Protein AF-X0VL29-F1 (afdb_monomer_lite)

Organism: NCBI:txid412755

Structure (mmCIF, N/CA/C/O backbone):
data_AF-X0VL29-F1
#
_entry.id   AF-X0VL29-F1
#
loop_
_atom_site.group_PDB
_atom_site.id
_atom_site.type_symbol
_atom_site.label_atom_id
_atom_site.label_alt_id
_atom_site.label_comp_id
_atom_site.label_asym_id
_atom_site.label_entity_id
_atom_site.label_seq_id
_atom_site.pdbx_PDB_ins_code
_atom_site.Cartn_x
_atom_site.Cartn_y
_atom_site.Cartn_z
_atom_site.occupancy
_atom_site.B_iso_or_equiv
_atom_site.auth_seq_id
_atom_site.auth_comp_id
_atom_site.auth_asym_id
_atom_site.auth_atom_id
_atom_site.pdbx_PDB_model_num
ATOM 1 N N . MET A 1 1 ? -34.543 14.093 -51.066 1.00 44.06 1 MET A N 1
ATOM 2 C CA . MET A 1 1 ? -34.758 13.463 -49.749 1.00 44.06 1 MET A CA 1
ATOM 3 C C . MET A 1 1 ? -34.969 14.591 -48.762 1.00 44.06 1 MET A C 1
ATOM 5 O O . MET A 1 1 ? -34.077 15.413 -48.608 1.00 44.06 1 MET A O 1
ATOM 9 N N . GLU A 1 2 ? -36.177 14.709 -48.220 1.00 42.66 2 GLU A N 1
ATOM 10 C CA . GLU A 1 2 ? -36.550 15.770 -47.280 1.00 42.66 2 GLU A CA 1
ATOM 11 C C . GLU A 1 2 ? -36.079 15.392 -45.873 1.00 42.66 2 GLU A C 1
ATOM 13 O O . GLU A 1 2 ? -36.445 14.338 -45.354 1.00 42.66 2 GLU A O 1
ATOM 18 N N . ILE A 1 3 ? -35.257 16.240 -45.256 1.00 51.88 3 ILE A N 1
ATOM 19 C CA . ILE A 1 3 ? -34.824 16.064 -43.868 1.00 51.88 3 ILE A CA 1
ATOM 20 C C . ILE A 1 3 ? -35.869 16.736 -42.973 1.00 51.88 3 ILE A C 1
ATOM 22 O O . ILE A 1 3 ? -35.929 17.960 -42.883 1.00 51.88 3 ILE A O 1
ATOM 26 N N . LYS A 1 4 ? -36.707 15.933 -42.310 1.00 46.50 4 LYS A N 1
ATOM 27 C CA . LYS A 1 4 ? -37.582 16.389 -41.221 1.00 46.50 4 LYS A CA 1
ATOM 28 C C . LYS A 1 4 ? -36.794 16.381 -39.911 1.00 46.50 4 LYS A C 1
ATOM 30 O O . LYS A 1 4 ? -36.621 15.333 -39.298 1.00 46.50 4 LYS A O 1
ATOM 35 N N . VAL A 1 5 ? -36.339 17.553 -39.476 1.00 55.88 5 VAL A N 1
ATOM 36 C CA . VAL A 1 5 ? -35.853 17.774 -38.106 1.00 55.88 5 VAL A CA 1
ATOM 37 C C . VAL A 1 5 ? -37.052 17.875 -37.163 1.00 55.88 5 VAL A C 1
ATOM 39 O O . VAL A 1 5 ? -37.888 18.766 -37.296 1.00 55.88 5 VAL A O 1
ATOM 42 N N . LYS A 1 6 ? -37.164 16.930 -36.227 1.00 51.75 6 LYS A N 1
ATOM 43 C CA . LYS A 1 6 ? -38.144 16.975 -35.138 1.00 51.75 6 LYS A CA 1
ATOM 44 C C . LYS A 1 6 ? -37.487 17.708 -33.968 1.00 51.75 6 LYS A C 1
ATOM 46 O O . LYS A 1 6 ? -36.595 17.155 -33.332 1.00 51.75 6 LYS A O 1
ATOM 51 N N . ALA A 1 7 ? -37.881 18.958 -33.735 1.00 48.72 7 ALA A N 1
ATOM 52 C CA . ALA A 1 7 ? -37.469 19.707 -32.554 1.00 48.72 7 ALA A CA 1
ATOM 53 C C . ALA A 1 7 ? -37.998 18.997 -31.296 1.00 48.72 7 ALA A C 1
ATOM 55 O O . ALA A 1 7 ? -39.193 18.721 -31.191 1.00 48.72 7 ALA A O 1
ATOM 56 N N . LEU A 1 8 ? -37.099 18.667 -30.368 1.00 48.34 8 LEU A N 1
ATOM 57 C CA . LEU A 1 8 ? -37.434 18.231 -29.014 1.00 48.34 8 LEU A CA 1
ATOM 58 C C . LEU A 1 8 ? -37.618 19.487 -28.153 1.00 48.34 8 LEU A C 1
ATOM 60 O O . LEU A 1 8 ? -36.753 19.846 -27.362 1.00 48.34 8 LEU A O 1
ATOM 64 N N . GLU A 1 9 ? -38.726 20.195 -28.362 1.00 43.09 9 GLU A N 1
ATOM 65 C CA . GLU A 1 9 ? -39.213 21.166 -27.384 1.00 43.09 9 GLU A CA 1
ATOM 66 C C . GLU A 1 9 ? -39.919 20.407 -26.254 1.00 43.09 9 GLU A C 1
ATOM 68 O O . GLU A 1 9 ? -40.822 19.609 -26.510 1.00 43.09 9 GLU A O 1
ATOM 73 N N . GLY A 1 10 ? -39.508 20.666 -25.009 1.00 46.22 10 GLY A N 1
ATOM 74 C CA . GLY A 1 10 ? -40.315 20.346 -23.829 1.00 46.22 10 GLY A CA 1
ATOM 75 C C . GLY A 1 10 ? -39.836 19.195 -22.944 1.00 46.22 10 GLY A C 1
ATOM 76 O O . GLY A 1 10 ? -40.659 18.391 -22.517 1.00 46.22 10 GLY A O 1
ATOM 77 N N . VAL A 1 11 ? -38.545 19.118 -22.606 1.00 44.97 11 VAL A N 1
ATOM 78 C CA . VAL A 1 11 ? -38.145 18.429 -21.366 1.00 44.97 11 VAL A CA 1
ATOM 79 C C . VAL A 1 11 ? -37.880 19.505 -20.324 1.00 44.97 11 VAL A C 1
ATOM 81 O O . VAL A 1 11 ? -36.780 20.047 -20.246 1.00 44.97 11 VAL A O 1
ATOM 84 N N . GLU A 1 12 ? -38.917 19.859 -19.566 1.00 53.78 12 GLU A N 1
ATOM 85 C CA . GLU A 1 12 ? -38.742 20.618 -18.330 1.00 53.78 12 GLU A CA 1
ATOM 86 C C . GLU A 1 12 ? -37.787 19.825 -17.432 1.00 53.78 12 GLU A C 1
ATOM 8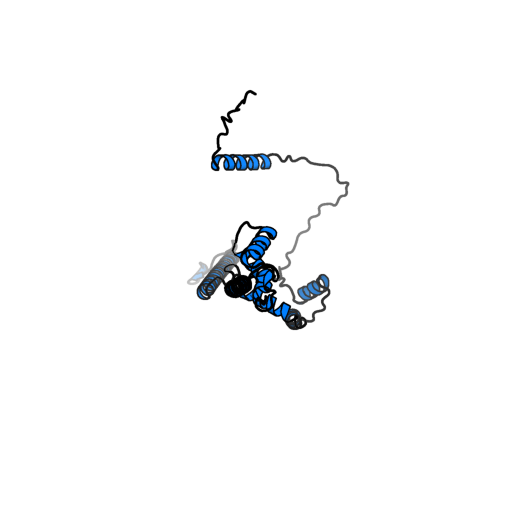8 O O . GLU A 1 12 ? -38.111 18.734 -16.953 1.00 53.78 12 GLU A O 1
ATOM 93 N N . GLN A 1 13 ? -36.572 20.344 -17.260 1.00 52.19 13 GLN A N 1
ATOM 94 C CA . GLN A 1 13 ? -35.620 19.831 -16.287 1.00 52.19 13 GLN A CA 1
ATOM 95 C C . GLN A 1 13 ? -36.170 20.164 -14.902 1.00 52.19 13 GLN A C 1
ATOM 97 O O . GLN A 1 13 ? -35.989 21.272 -14.403 1.00 52.19 13 GLN A O 1
ATOM 102 N N . LYS A 1 14 ? -36.900 19.217 -14.313 1.00 61.69 14 LYS A N 1
ATOM 103 C CA . LYS A 1 14 ? -37.375 19.332 -12.933 1.00 61.69 14 LYS A CA 1
ATOM 104 C C . LYS A 1 14 ? -36.181 19.432 -11.998 1.00 61.69 14 LYS A C 1
ATOM 106 O O . LYS A 1 14 ? -35.192 18.715 -12.169 1.00 61.69 14 LYS A O 1
ATOM 111 N N . SER A 1 15 ? -36.269 20.347 -11.041 1.00 65.31 15 SER A N 1
ATOM 112 C CA . SER A 1 15 ? -35.189 20.582 -10.086 1.00 65.31 15 SER A CA 1
ATOM 113 C C . SER A 1 15 ? -35.034 19.364 -9.172 1.00 65.31 15 SER A C 1
ATOM 115 O O . SER A 1 15 ? -36.008 18.664 -8.899 1.00 65.31 15 SER A O 1
ATOM 117 N N . VAL A 1 16 ? -33.821 19.111 -8.673 1.00 66.06 16 VAL A N 1
ATOM 118 C CA . VAL A 1 16 ? -33.517 17.958 -7.796 1.00 66.06 16 VAL A CA 1
ATOM 119 C C . VAL A 1 16 ? -34.468 17.911 -6.588 1.00 66.06 16 VAL A C 1
ATOM 121 O O . VAL A 1 16 ? -34.950 16.844 -6.220 1.00 66.06 16 VAL A O 1
ATOM 124 N N . ALA A 1 17 ? -34.850 19.083 -6.074 1.00 65.44 17 ALA A N 1
ATOM 125 C CA . ALA A 1 17 ? -35.804 19.230 -4.977 1.00 65.44 17 ALA A CA 1
ATOM 126 C C . ALA A 1 17 ? -37.225 18.711 -5.297 1.00 65.44 17 ALA A C 1
ATOM 128 O O . ALA A 1 17 ? -37.888 18.157 -4.425 1.00 65.44 17 ALA A O 1
ATOM 129 N N . GLU A 1 18 ? -37.698 18.834 -6.542 1.00 70.12 18 GLU A N 1
ATOM 130 C CA . GLU A 1 18 ? -39.024 18.327 -6.936 1.00 70.12 18 GLU A CA 1
ATOM 131 C C . GLU A 1 18 ? -39.033 16.802 -7.101 1.00 70.12 18 GLU A C 1
ATOM 133 O O . GLU A 1 18 ? -40.070 16.159 -6.933 1.00 70.12 18 GLU A O 1
AT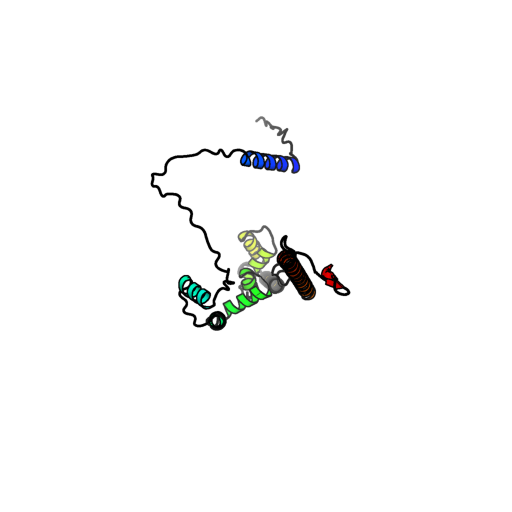OM 138 N N . VAL A 1 19 ? -37.886 16.209 -7.445 1.00 71.31 19 VAL A N 1
ATOM 139 C CA . VAL A 1 19 ? -37.738 14.751 -7.549 1.00 71.31 19 VAL A CA 1
ATOM 140 C C . VAL A 1 19 ? -37.758 14.119 -6.156 1.00 71.31 19 VAL A C 1
ATOM 142 O O . VAL A 1 19 ? -38.424 13.103 -5.958 1.00 71.31 19 VAL A O 1
ATOM 145 N N . GLU A 1 20 ? -37.099 14.751 -5.184 1.00 72.56 20 GLU A N 1
ATOM 146 C CA . GLU A 1 20 ? -37.076 14.301 -3.788 1.00 72.56 20 GLU A CA 1
ATOM 147 C C . GLU A 1 20 ? -38.450 14.410 -3.114 1.00 72.56 20 GLU A C 1
ATOM 149 O O . GLU A 1 20 ? -38.892 13.445 -2.490 1.00 72.56 20 GLU A O 1
ATOM 154 N N . GLU A 1 21 ? -39.185 15.515 -3.303 1.00 76.50 21 GLU A N 1
ATOM 155 C CA . GLU A 1 21 ? -40.559 15.636 -2.784 1.00 76.50 21 GLU A CA 1
ATOM 156 C C . GLU A 1 21 ? -41.491 14.555 -3.343 1.00 76.50 21 GLU A C 1
ATOM 158 O O . GLU A 1 21 ? -42.375 14.052 -2.643 1.00 76.50 21 GLU A O 1
ATOM 163 N N . LYS A 1 22 ? -41.308 14.185 -4.613 1.00 76.31 22 LYS A N 1
ATOM 164 C CA . LYS A 1 22 ? -42.136 13.165 -5.254 1.00 76.31 22 LYS A CA 1
ATOM 165 C C . LYS A 1 22 ? -41.829 11.763 -4.719 1.00 76.31 22 LYS A C 1
ATOM 167 O O . LYS A 1 22 ? -42.759 10.997 -4.484 1.00 76.31 22 LYS A O 1
ATOM 172 N N . LEU A 1 23 ? -40.552 11.462 -4.475 1.00 74.69 23 LEU A N 1
ATOM 173 C CA . LEU A 1 23 ? -40.109 10.204 -3.864 1.00 74.69 23 LEU A CA 1
ATOM 174 C C . LEU A 1 23 ? -40.576 10.070 -2.408 1.00 74.69 23 LEU A C 1
ATOM 176 O O . LEU A 1 23 ? -41.005 8.987 -2.014 1.00 74.69 23 LEU A O 1
ATOM 180 N N . LEU A 1 24 ? -40.561 11.161 -1.630 1.00 76.00 24 LEU A N 1
ATOM 181 C CA . LEU A 1 24 ? -41.098 11.162 -0.264 1.00 76.00 24 LEU A CA 1
ATOM 182 C C . LEU A 1 24 ? -42.603 10.862 -0.248 1.00 76.00 24 LEU A C 1
ATOM 184 O O . LEU A 1 24 ? -43.052 10.030 0.539 1.00 76.00 24 LEU A O 1
ATOM 188 N N . LYS A 1 25 ? -43.369 11.477 -1.159 1.00 79.56 25 LYS A N 1
ATOM 189 C CA . LYS A 1 25 ? -44.810 11.213 -1.293 1.00 79.56 25 LYS A CA 1
ATOM 190 C C . LYS A 1 25 ? -45.115 9.778 -1.714 1.00 79.56 25 LYS A C 1
ATOM 192 O O . LYS A 1 25 ? -46.002 9.172 -1.127 1.00 79.56 25 LYS A O 1
ATOM 197 N N . GLU A 1 26 ? -44.370 9.206 -2.663 1.00 76.88 26 GLU A N 1
ATOM 198 C CA . GLU A 1 26 ? -44.544 7.793 -3.050 1.00 76.88 26 GLU A CA 1
ATOM 199 C C . GLU A 1 26 ? -44.258 6.824 -1.891 1.00 76.88 26 GLU A C 1
ATOM 201 O O . GLU A 1 26 ? -44.880 5.762 -1.799 1.00 76.88 26 GLU A O 1
ATOM 206 N N . GLN A 1 27 ? -43.324 7.167 -0.999 1.00 71.81 27 GLN A N 1
ATOM 207 C CA . GLN A 1 27 ? -43.001 6.342 0.163 1.00 71.81 27 GLN A CA 1
ATOM 208 C C . GLN A 1 27 ? -44.057 6.466 1.275 1.00 71.81 27 GLN A C 1
ATOM 210 O O . GLN A 1 27 ? -44.403 5.460 1.901 1.00 71.81 27 GLN A O 1
ATOM 215 N N . GLU A 1 28 ? -44.607 7.664 1.498 1.00 69.00 28 GLU A N 1
ATOM 216 C CA . GLU A 1 28 ? -45.732 7.870 2.422 1.00 69.00 28 GLU A CA 1
ATOM 217 C C . GLU A 1 28 ? -47.009 7.176 1.931 1.00 69.00 28 GLU A C 1
ATOM 219 O O . GLU A 1 28 ? -47.689 6.528 2.726 1.00 69.00 28 GLU A O 1
ATOM 224 N N . GLU A 1 29 ? -47.293 7.225 0.627 1.00 65.88 29 GLU A N 1
ATOM 225 C CA . GLU A 1 29 ? -48.471 6.591 0.022 1.00 65.88 29 GLU A CA 1
ATOM 226 C C . GLU A 1 29 ? -48.382 5.054 0.094 1.00 65.88 29 GLU A C 1
ATOM 228 O O . GLU A 1 29 ? -49.335 4.392 0.502 1.00 65.88 29 GLU A O 1
ATOM 233 N N . LYS A 1 30 ? -47.197 4.467 -0.143 1.00 61.34 30 LYS A N 1
ATOM 234 C CA . LYS A 1 30 ? -46.968 3.016 0.025 1.00 61.34 30 LYS A CA 1
ATOM 235 C C . LYS A 1 30 ? -47.035 2.524 1.470 1.00 61.34 30 LYS A C 1
ATOM 237 O O . LYS A 1 30 ? -47.248 1.334 1.688 1.00 61.34 30 LYS A O 1
ATOM 242 N N . THR A 1 31 ? -46.846 3.403 2.451 1.00 47.88 31 THR A N 1
ATOM 243 C CA . THR A 1 31 ? -46.886 3.028 3.874 1.00 47.88 31 THR A CA 1
ATOM 244 C C . THR A 1 31 ? -48.317 3.053 4.434 1.00 47.88 31 THR A C 1
ATOM 246 O O . THR A 1 31 ? -48.567 2.481 5.493 1.00 47.88 31 THR A O 1
ATOM 249 N N . GLN A 1 32 ? -49.280 3.651 3.720 1.00 45.78 32 GLN A N 1
ATOM 250 C CA . GLN A 1 32 ? -50.672 3.791 4.175 1.00 45.78 32 GLN A CA 1
ATOM 251 C C . GLN A 1 32 ? -51.658 2.770 3.565 1.00 45.78 32 GLN A C 1
ATOM 253 O O . GLN A 1 32 ? -52.801 2.710 4.013 1.00 45.78 32 GLN A O 1
ATOM 258 N N . GLU A 1 33 ? -51.236 1.909 2.628 1.00 42.69 33 GLU A N 1
ATOM 259 C CA . GLU A 1 33 ? -52.105 0.917 1.958 1.00 42.69 33 GLU A CA 1
ATOM 260 C C . GLU A 1 33 ? -51.759 -0.558 2.267 1.00 42.69 33 GLU A C 1
ATOM 262 O O . GLU A 1 33 ? -51.598 -1.383 1.367 1.00 42.69 33 GLU A O 1
ATOM 267 N N . ALA A 1 34 ? -51.690 -0.940 3.545 1.00 36.19 34 ALA A N 1
ATOM 268 C CA . ALA A 1 34 ? -51.730 -2.355 3.938 1.00 36.19 34 ALA A CA 1
ATOM 269 C C . ALA A 1 34 ? -53.008 -2.646 4.751 1.00 36.19 34 ALA A C 1
ATOM 271 O O . ALA A 1 34 ? -53.134 -2.155 5.875 1.00 36.19 34 ALA A O 1
ATOM 272 N N . PRO A 1 35 ? -53.975 -3.419 4.216 1.00 35.19 35 PRO A N 1
ATOM 273 C CA . PRO A 1 35 ? -55.202 -3.743 4.927 1.00 35.19 35 PRO A CA 1
ATOM 274 C C . PRO A 1 35 ? -55.007 -4.916 5.898 1.00 35.19 35 PRO A C 1
ATOM 276 O O . PRO A 1 35 ? -54.415 -5.944 5.574 1.00 35.19 35 PRO A O 1
ATOM 279 N N . VAL A 1 36 ? -55.585 -4.744 7.084 1.00 37.91 36 VAL A N 1
ATOM 280 C CA . VAL A 1 36 ? -55.927 -5.774 8.074 1.00 37.91 36 VAL A CA 1
ATOM 281 C C . VAL A 1 36 ? -57.148 -6.557 7.579 1.00 37.91 36 VAL A C 1
ATOM 283 O O . VAL A 1 36 ? -58.157 -5.902 7.347 1.00 37.91 36 VAL A O 1
ATOM 286 N N . VAL A 1 37 ? -57.097 -7.901 7.496 1.00 28.91 37 VAL A N 1
ATOM 287 C CA . VAL A 1 37 ? -58.237 -8.819 7.773 1.00 28.91 37 VAL A CA 1
ATOM 288 C C . VAL A 1 37 ? -57.733 -10.246 8.127 1.00 28.91 37 VAL A C 1
ATOM 290 O O . VAL A 1 37 ? -57.088 -10.898 7.309 1.00 28.91 37 VAL A O 1
ATOM 293 N N . GLU A 1 38 ? -57.990 -10.668 9.375 1.00 28.30 38 GLU A N 1
ATOM 294 C CA . GLU A 1 38 ? -58.610 -11.934 9.871 1.00 28.30 38 GLU A CA 1
ATOM 295 C C . GLU A 1 38 ? -59.142 -12.960 8.820 1.00 28.30 38 GLU A C 1
ATOM 297 O O . GLU A 1 38 ? -59.526 -12.568 7.727 1.00 28.30 38 GLU A O 1
ATOM 302 N N . ASP A 1 39 ? -59.331 -14.279 9.007 1.00 28.33 39 ASP A N 1
ATOM 303 C CA . ASP A 1 39 ? -59.206 -15.297 10.075 1.00 28.33 39 ASP A CA 1
ATOM 304 C C . ASP A 1 39 ? -59.526 -16.689 9.428 1.00 28.33 39 ASP A C 1
ATOM 306 O O . ASP A 1 39 ? -60.017 -16.737 8.296 1.00 28.33 39 ASP A O 1
ATOM 310 N N . THR A 1 40 ? -59.338 -17.789 10.180 1.00 26.28 40 THR A N 1
ATOM 311 C CA . THR A 1 40 ? -59.921 -19.165 10.131 1.00 26.28 40 THR A CA 1
ATOM 312 C C . THR A 1 40 ? -58.936 -20.344 9.958 1.00 26.28 40 THR A C 1
ATOM 314 O O . THR A 1 40 ? -58.074 -20.316 9.084 1.00 26.28 40 THR A O 1
ATOM 317 N N . PRO A 1 41 ? -59.158 -21.495 10.642 1.00 38.38 41 PRO A N 1
ATOM 318 C CA . PRO A 1 41 ? -59.585 -21.655 12.037 1.00 38.38 41 PRO A CA 1
ATOM 319 C C . PRO A 1 41 ? -58.728 -22.671 12.835 1.00 38.38 41 PRO A C 1
ATOM 321 O O . PRO A 1 41 ? -58.221 -23.664 12.313 1.00 38.38 41 PRO A O 1
ATOM 324 N N . VAL A 1 42 ? -58.648 -22.440 14.148 1.00 27.16 42 VAL A N 1
ATOM 325 C CA . VAL A 1 42 ? -58.072 -23.329 15.171 1.00 27.16 42 VAL A CA 1
ATOM 326 C C . VAL A 1 42 ? -59.168 -24.237 15.739 1.00 27.16 42 VAL A C 1
ATOM 328 O O . VAL A 1 42 ? -60.249 -23.762 16.084 1.00 27.16 42 VAL A O 1
ATOM 331 N N . ALA A 1 43 ? -58.882 -25.536 15.861 1.00 29.62 43 ALA A N 1
ATOM 332 C CA . ALA A 1 43 ? -59.709 -26.500 16.582 1.00 29.62 43 ALA A CA 1
ATOM 333 C C . ALA A 1 43 ? -59.183 -26.701 18.021 1.00 29.62 43 ALA A C 1
ATOM 335 O O . ALA A 1 43 ? -58.007 -27.000 18.204 1.00 29.62 43 ALA A O 1
ATOM 336 N N . GLU A 1 44 ? -60.099 -26.474 18.974 1.00 29.12 44 GLU A N 1
ATOM 337 C CA . GLU A 1 44 ? -60.266 -26.892 20.388 1.00 29.12 44 GLU A CA 1
ATOM 338 C C . GLU A 1 44 ? -59.104 -27.641 21.100 1.00 29.12 44 GLU A C 1
ATOM 340 O O . GLU A 1 44 ? -58.474 -28.527 20.540 1.00 29.12 44 GLU A O 1
ATOM 345 N N . VAL A 1 45 ? -58.793 -27.423 22.389 1.00 27.22 45 VAL A N 1
ATOM 346 C CA . VAL A 1 45 ? -59.637 -27.714 23.569 1.00 27.22 45 VAL A CA 1
ATOM 347 C C . VAL A 1 45 ? -59.029 -27.068 24.843 1.00 27.22 45 VAL A C 1
ATOM 349 O O . VAL A 1 45 ? -57.902 -27.368 25.216 1.00 27.22 45 VAL A O 1
ATOM 352 N N . LYS A 1 46 ? -59.831 -26.222 25.511 1.00 28.91 46 LYS A N 1
ATOM 353 C CA . LYS A 1 46 ? -60.175 -26.178 26.958 1.00 28.91 46 LYS A CA 1
ATOM 354 C C . LYS A 1 46 ? -59.086 -26.416 28.032 1.00 28.91 46 LYS A C 1
ATOM 356 O O . LYS A 1 46 ? -58.681 -27.553 28.225 1.00 28.91 46 LYS A O 1
ATOM 361 N N . THR A 1 47 ? -58.862 -25.421 28.902 1.00 24.53 47 THR A N 1
ATOM 362 C CA . THR A 1 47 ? -58.669 -25.632 30.359 1.00 24.53 47 THR A CA 1
ATOM 363 C C . THR A 1 47 ? -59.019 -24.383 31.174 1.00 24.53 47 THR A C 1
ATOM 365 O O . THR A 1 47 ? -58.737 -23.259 30.771 1.00 24.53 47 THR A O 1
ATOM 368 N N . GLU A 1 48 ? -59.683 -24.640 32.299 1.00 28.17 48 GLU A N 1
ATOM 369 C CA . GLU A 1 48 ? -60.331 -23.736 33.251 1.00 28.17 48 GLU A CA 1
ATOM 370 C C . GLU A 1 48 ? -59.402 -22.835 34.074 1.00 28.17 48 GLU A C 1
ATOM 372 O O . GLU A 1 48 ? -58.285 -23.189 34.445 1.00 28.17 48 GLU A O 1
ATOM 377 N N . THR A 1 49 ? -59.975 -21.691 34.443 1.00 28.97 49 THR A N 1
ATOM 378 C CA . THR A 1 49 ? -59.596 -20.780 35.521 1.00 28.97 49 THR A CA 1
ATOM 379 C C . THR A 1 49 ? -59.507 -21.490 36.875 1.00 28.97 49 THR A C 1
ATOM 381 O O . THR A 1 49 ? -60.479 -22.104 37.307 1.00 28.97 49 THR A O 1
ATOM 384 N N . THR A 1 50 ? -58.406 -21.303 37.609 1.00 26.23 50 THR A N 1
ATOM 385 C CA . THR A 1 50 ? -58.425 -21.372 39.082 1.00 26.23 50 THR A CA 1
ATOM 386 C C . THR A 1 50 ? -57.370 -20.440 39.678 1.00 26.23 50 THR A C 1
ATOM 388 O O . THR A 1 50 ? -56.186 -20.556 39.374 1.00 26.23 50 THR A O 1
ATOM 391 N N . GLU A 1 51 ? -57.821 -19.508 40.522 1.00 34.91 51 GLU A N 1
ATOM 392 C CA . GLU A 1 51 ? -56.996 -18.753 41.468 1.00 34.91 51 GLU A CA 1
ATOM 393 C C . GLU A 1 51 ? -56.239 -19.701 42.405 1.00 34.91 51 GLU A C 1
ATOM 395 O O . GLU A 1 51 ? -56.829 -20.625 42.958 1.00 34.91 51 GLU A O 1
ATOM 400 N N . THR A 1 52 ? -54.969 -19.401 42.678 1.00 28.55 52 THR A N 1
ATOM 401 C CA . THR A 1 52 ? -54.381 -19.560 44.018 1.00 28.55 52 THR A CA 1
ATOM 402 C C . THR A 1 52 ? -53.201 -18.608 44.189 1.00 28.55 52 THR A C 1
ATOM 404 O O . THR A 1 52 ? -52.482 -18.285 43.248 1.00 28.55 52 THR A O 1
ATOM 407 N N . VAL A 1 53 ? -53.084 -18.105 45.411 1.00 32.34 53 VAL A N 1
ATOM 408 C CA . VAL A 1 53 ? -52.312 -16.942 45.841 1.00 32.34 53 VAL A CA 1
ATOM 409 C C . VAL A 1 53 ? -51.081 -17.407 46.637 1.00 32.34 53 VAL A C 1
ATOM 411 O O . VAL A 1 53 ? -51.218 -18.317 47.450 1.00 32.34 53 VAL A O 1
ATOM 414 N N . GLN A 1 54 ? -49.962 -16.677 46.470 1.00 35.75 54 GLN A N 1
ATOM 415 C CA . GLN A 1 54 ? -48.728 -16.594 47.296 1.00 35.75 54 GLN A CA 1
ATOM 416 C C . GLN A 1 54 ? -47.669 -17.723 47.225 1.00 35.75 54 GLN A C 1
ATOM 418 O O . GLN A 1 54 ? -48.032 -18.875 47.007 1.00 35.75 54 GLN A O 1
ATOM 423 N N . PRO A 1 55 ? -46.380 -17.446 47.560 1.00 41.91 55 PRO A N 1
ATOM 424 C CA . PRO A 1 55 ? -45.682 -16.156 47.711 1.00 41.91 55 PRO A CA 1
ATOM 425 C C . PRO A 1 55 ? -44.330 -16.056 46.960 1.00 41.91 55 PRO A C 1
ATOM 427 O O . PRO A 1 55 ? -43.698 -17.039 46.597 1.00 41.91 55 PRO A O 1
ATOM 430 N N . THR A 1 56 ? -43.907 -14.805 46.785 1.00 41.00 56 THR A N 1
ATOM 431 C CA . THR A 1 56 ? -42.602 -14.283 46.358 1.00 41.00 56 THR A CA 1
ATOM 432 C C . THR A 1 56 ? -41.395 -15.098 46.843 1.00 41.00 56 THR A C 1
ATOM 434 O O . THR A 1 56 ? -41.078 -15.079 48.031 1.00 41.00 56 THR A O 1
ATOM 437 N N . GLU A 1 57 ? -40.677 -15.734 45.914 1.00 38.72 57 GLU A N 1
ATOM 438 C CA . GLU A 1 57 ? -39.284 -16.142 46.117 1.00 38.72 57 GLU A CA 1
ATOM 439 C C . GLU A 1 57 ? -38.353 -14.988 45.735 1.00 38.72 57 GLU A C 1
ATOM 441 O O . GLU A 1 57 ? -38.523 -14.321 44.711 1.00 38.72 57 GLU A O 1
ATOM 446 N N . GLU A 1 58 ? -37.391 -14.737 46.618 1.00 40.34 58 GLU A N 1
ATOM 447 C CA . GLU A 1 58 ? -36.305 -13.784 46.455 1.00 40.34 58 GLU A CA 1
ATOM 448 C C . GLU A 1 58 ? -35.603 -13.987 45.109 1.00 40.34 58 GLU A C 1
ATOM 450 O O . GLU A 1 58 ? -35.108 -15.073 44.801 1.00 40.34 58 GLU A O 1
ATOM 455 N N . VAL A 1 59 ? -35.514 -12.912 44.324 1.00 42.69 59 VAL A N 1
ATOM 456 C CA . VAL A 1 59 ? -34.609 -12.831 43.178 1.00 42.69 59 VAL A CA 1
ATOM 457 C C . VAL A 1 59 ? -33.188 -12.857 43.737 1.00 42.69 59 VAL A C 1
ATOM 459 O O . VAL A 1 59 ? -32.606 -11.822 44.054 1.00 42.69 59 VAL A O 1
ATOM 462 N N . GLN A 1 60 ? -32.648 -14.062 43.913 1.00 44.78 60 GLN A N 1
ATOM 463 C CA . GLN A 1 60 ? -31.212 -14.266 44.019 1.00 44.78 60 GLN A CA 1
ATOM 464 C C . GLN A 1 60 ? -30.608 -13.680 42.746 1.00 44.78 60 GLN A C 1
ATOM 466 O O . GLN A 1 60 ? -31.082 -13.974 41.647 1.00 44.78 60 GLN A O 1
ATOM 471 N N . GLU A 1 61 ? -29.604 -12.816 42.886 1.00 54.38 61 GLU A N 1
ATOM 472 C CA . GLU A 1 61 ? -28.777 -12.380 41.767 1.00 54.38 61 GLU A CA 1
ATOM 473 C C . GLU A 1 61 ? -28.206 -13.635 41.096 1.00 54.38 61 GLU A C 1
ATOM 475 O O . GLU A 1 61 ? -27.218 -14.213 41.547 1.00 54.38 61 GLU A O 1
ATOM 480 N N . ALA A 1 62 ? -28.877 -14.107 40.045 1.00 57.50 62 ALA A N 1
ATOM 481 C CA . ALA A 1 62 ? -28.417 -15.198 39.209 1.00 57.50 62 ALA A CA 1
ATOM 482 C C . ALA A 1 62 ? -27.256 -14.668 38.362 1.00 57.50 62 ALA A C 1
ATOM 484 O O . ALA A 1 62 ? -27.394 -14.383 37.174 1.00 57.50 62 ALA A O 1
ATOM 485 N N . GLY A 1 63 ? -26.108 -14.468 39.007 1.00 60.34 63 GLY A N 1
ATOM 486 C CA . GLY A 1 63 ? -24.841 -14.387 38.307 1.00 60.34 63 GLY A CA 1
ATOM 487 C C . GLY A 1 63 ? -24.669 -15.682 37.522 1.00 60.34 63 GLY A C 1
ATOM 488 O O . GLY A 1 63 ? -24.854 -16.768 38.076 1.00 60.34 63 GLY A O 1
ATOM 489 N N . LEU A 1 64 ? -24.372 -15.562 36.228 1.00 77.31 64 LEU A N 1
ATOM 490 C CA . LEU A 1 64 ? -23.983 -16.702 35.402 1.00 77.31 64 LEU A CA 1
ATOM 491 C C . LEU A 1 64 ? -22.849 -17.438 36.117 1.00 77.31 64 LEU A C 1
ATOM 493 O O . LEU A 1 64 ? -21.815 -16.835 36.404 1.00 77.31 64 LEU A O 1
ATOM 497 N N . LYS A 1 65 ? -23.060 -18.715 36.434 1.00 83.12 65 LYS A N 1
ATOM 498 C CA . LYS A 1 65 ? -22.014 -19.544 37.023 1.00 83.12 65 LYS A CA 1
ATOM 499 C C . LYS A 1 65 ? -21.066 -19.998 35.926 1.00 83.12 65 LYS A C 1
ATOM 501 O O . LYS A 1 65 ? -21.493 -20.288 34.808 1.00 83.12 65 LYS A O 1
ATOM 506 N N . ASP A 1 66 ? -19.792 -20.133 36.264 1.00 77.31 66 ASP A N 1
ATOM 507 C CA . ASP A 1 66 ? -18.771 -20.622 35.334 1.00 77.31 66 ASP A CA 1
ATOM 508 C C . ASP A 1 66 ? -19.143 -22.001 34.758 1.00 77.31 66 ASP A C 1
ATOM 510 O O . ASP A 1 66 ? -18.900 -22.282 33.588 1.00 77.31 66 ASP A O 1
ATOM 514 N N . GLU A 1 67 ? -19.825 -22.837 35.544 1.00 82.62 67 GLU A N 1
ATOM 515 C CA . GLU A 1 67 ? -20.341 -24.148 35.129 1.00 82.62 67 GLU A CA 1
ATOM 516 C C . GLU A 1 67 ? -21.398 -24.053 34.012 1.00 82.62 67 GLU A C 1
ATOM 518 O O . GLU A 1 67 ? -21.396 -24.860 33.074 1.00 82.62 67 GLU A O 1
ATOM 523 N N . ASP A 1 68 ? -22.265 -23.039 34.063 1.00 84.50 68 ASP A N 1
ATOM 524 C CA . ASP A 1 68 ? -23.284 -22.786 33.037 1.00 84.50 68 ASP A CA 1
ATOM 525 C C . ASP A 1 68 ? -22.632 -22.302 31.731 1.00 84.50 68 ASP A C 1
ATOM 527 O O . ASP A 1 68 ? -23.046 -22.666 30.630 1.00 84.50 68 ASP A O 1
ATOM 531 N N . VAL A 1 69 ? -21.550 -21.526 31.833 1.00 82.81 69 VAL A N 1
ATOM 532 C CA . VAL A 1 69 ? -20.774 -21.071 30.670 1.00 82.81 69 VAL A CA 1
ATOM 533 C C . VAL A 1 69 ? -20.015 -22.237 30.031 1.00 82.81 69 VAL A C 1
ATOM 535 O O . VAL A 1 69 ? -20.025 -22.392 28.807 1.00 82.81 69 VAL A O 1
ATOM 538 N N . LEU A 1 70 ? -19.384 -23.088 30.841 1.00 83.94 70 LEU A N 1
ATOM 539 C CA . LEU A 1 70 ? -18.627 -24.247 30.365 1.00 83.94 70 LEU A CA 1
ATOM 540 C C . LEU A 1 70 ? -19.533 -25.285 29.691 1.00 83.94 70 LEU A C 1
ATOM 542 O O . LEU A 1 70 ? -19.177 -25.807 28.632 1.00 83.94 70 LEU A O 1
ATOM 546 N N . SER A 1 71 ? -20.712 -25.554 30.259 1.00 83.62 71 SER A N 1
ATOM 547 C CA . SER A 1 71 ? -21.702 -26.456 29.654 1.00 83.62 71 SER A CA 1
ATOM 548 C C . SER A 1 71 ? -22.222 -25.916 28.321 1.00 83.62 71 SER A C 1
ATOM 550 O O . SER A 1 71 ? -22.200 -26.635 27.323 1.00 83.62 71 SER A O 1
ATOM 552 N N . TYR A 1 72 ? -22.551 -24.624 28.245 1.00 85.19 72 TYR A N 1
ATOM 553 C CA . TYR A 1 72 ? -22.988 -23.995 26.999 1.00 85.19 72 TYR A CA 1
ATOM 554 C C . TYR A 1 72 ? -21.938 -24.077 25.881 1.00 85.19 72 TYR A C 1
ATOM 556 O O . TYR A 1 72 ? -22.265 -24.340 24.720 1.00 85.19 72 TYR A O 1
ATOM 564 N N . ILE A 1 73 ? -20.659 -23.867 26.204 1.00 84.38 73 ILE A N 1
ATOM 565 C CA . ILE A 1 73 ? -19.580 -23.959 25.212 1.00 84.38 73 ILE A CA 1
ATOM 566 C C . ILE A 1 73 ? -19.372 -25.411 24.766 1.00 84.38 73 ILE A C 1
ATOM 568 O O . ILE A 1 73 ? -19.160 -25.651 23.572 1.00 84.38 73 ILE A O 1
ATOM 572 N N . ARG A 1 74 ? -19.484 -26.376 25.687 1.00 84.75 74 ARG A N 1
ATOM 573 C CA . ARG A 1 74 ? -19.426 -27.807 25.368 1.00 84.75 74 ARG A CA 1
ATOM 574 C C . ARG A 1 74 ? -20.536 -28.198 24.398 1.00 84.75 74 ARG A C 1
ATOM 576 O O . ARG A 1 74 ? -20.238 -28.773 23.358 1.00 84.75 74 ARG A O 1
ATOM 583 N N . ASP A 1 75 ? -21.774 -27.811 24.685 1.00 85.75 75 ASP A N 1
ATOM 584 C CA . ASP A 1 75 ? -22.942 -28.187 23.884 1.00 85.75 75 ASP A CA 1
ATOM 585 C C . ASP A 1 75 ? -22.958 -27.501 22.511 1.00 85.75 75 ASP A C 1
ATOM 587 O O . ASP A 1 75 ? -23.322 -28.110 21.505 1.00 85.75 75 ASP A O 1
ATOM 591 N N . ARG A 1 76 ? -22.534 -26.231 22.434 1.00 87.19 76 ARG A N 1
ATOM 592 C CA . ARG A 1 76 ? -22.562 -25.457 21.182 1.00 87.19 76 ARG A CA 1
ATOM 593 C C . ARG A 1 76 ? -21.367 -25.727 20.272 1.00 87.19 76 ARG A C 1
ATOM 595 O O . ARG A 1 76 ? -21.518 -25.708 19.052 1.00 87.19 76 ARG A O 1
ATOM 602 N N . TYR A 1 77 ? -20.178 -25.913 20.844 1.00 81.56 77 TYR A N 1
ATOM 603 C CA . TYR A 1 77 ? -18.923 -25.992 20.089 1.00 81.56 77 TYR A CA 1
ATOM 604 C C . TYR A 1 77 ? -18.218 -27.350 20.197 1.00 81.56 77 TYR A C 1
ATOM 606 O O . TYR A 1 77 ? -17.152 -27.501 19.601 1.00 81.56 77 TYR A O 1
ATOM 614 N N . ASN A 1 78 ? -18.780 -28.330 20.923 1.00 80.19 78 ASN A N 1
ATOM 615 C CA . ASN A 1 78 ? -18.174 -29.648 21.176 1.00 80.19 78 ASN A CA 1
ATOM 616 C C . ASN A 1 78 ? -16.722 -29.552 21.679 1.00 80.19 78 ASN A C 1
ATOM 618 O O . ASN A 1 78 ? -15.859 -30.343 21.299 1.00 80.19 78 ASN A O 1
ATOM 622 N N . LYS A 1 79 ? -16.438 -28.548 22.516 1.00 78.06 79 LYS A N 1
ATOM 623 C CA . LYS A 1 79 ? -15.126 -28.345 23.140 1.00 78.06 79 LYS A CA 1
ATOM 624 C C . LYS A 1 79 ? -15.205 -28.707 24.617 1.00 78.06 79 LYS A C 1
ATOM 626 O O . LYS A 1 79 ? -15.987 -28.119 25.358 1.00 78.06 79 LYS A O 1
ATOM 631 N N . GLU A 1 80 ? -14.396 -29.673 25.039 1.00 77.38 80 GLU A N 1
ATOM 632 C CA . GLU A 1 80 ? -14.251 -30.026 26.450 1.00 77.38 80 GLU A CA 1
ATOM 633 C C . GLU A 1 80 ? -13.173 -29.145 27.075 1.00 77.38 80 GLU A C 1
ATOM 635 O O . GLU A 1 80 ? -11.994 -29.295 26.770 1.00 77.38 80 GLU A O 1
ATOM 640 N N . ILE A 1 81 ? -13.595 -28.198 27.907 1.00 78.62 81 ILE A N 1
ATOM 641 C CA . ILE A 1 81 ? -12.716 -27.200 28.513 1.00 78.62 81 ILE A CA 1
ATOM 642 C C . ILE A 1 81 ? -12.834 -27.345 30.028 1.00 78.62 81 ILE A C 1
ATOM 644 O O . ILE A 1 81 ? -13.937 -27.533 30.548 1.00 78.62 81 ILE A O 1
ATOM 648 N N . THR A 1 82 ? -11.704 -27.315 30.730 1.00 80.06 82 THR A N 1
ATOM 649 C CA . THR A 1 82 ? -11.651 -27.633 32.170 1.00 80.06 82 THR A CA 1
ATOM 650 C C . THR A 1 82 ? -11.849 -26.421 33.080 1.00 80.06 82 THR A C 1
ATOM 652 O O . THR A 1 82 ? -12.243 -26.581 34.233 1.00 80.06 82 THR A O 1
ATOM 655 N N . SER A 1 83 ? -11.606 -25.215 32.567 1.00 80.56 83 SER A N 1
ATOM 656 C CA . SER A 1 83 ? -11.777 -23.940 33.266 1.00 80.56 83 SER A CA 1
ATOM 657 C C . SER A 1 83 ? -12.028 -22.822 32.256 1.00 80.56 83 SER A C 1
ATOM 659 O O . SER A 1 83 ? -11.652 -22.935 31.092 1.00 80.56 83 SER A O 1
ATOM 661 N N . VAL A 1 84 ? -12.618 -21.713 32.696 1.00 75.62 84 VAL A N 1
ATOM 662 C CA . VAL A 1 84 ? -12.762 -20.511 31.864 1.00 75.62 84 VAL A CA 1
ATOM 663 C C . VAL A 1 84 ? -11.389 -19.988 31.410 1.00 75.62 84 VAL A C 1
ATOM 665 O O . VAL A 1 84 ? -11.262 -19.552 30.271 1.00 75.62 84 VAL A O 1
ATOM 668 N N . ASP A 1 85 ? -10.342 -20.121 32.234 1.00 75.75 85 ASP A N 1
ATOM 669 C CA . ASP A 1 85 ? -8.965 -19.740 31.866 1.00 75.75 85 ASP A CA 1
ATOM 670 C C . ASP A 1 85 ? -8.410 -20.547 30.681 1.00 75.75 85 ASP A C 1
ATOM 672 O O . ASP A 1 85 ? -7.635 -20.038 29.870 1.00 75.75 85 ASP A O 1
ATOM 676 N N . ASP A 1 86 ? -8.860 -21.791 30.530 1.00 74.56 86 ASP A N 1
ATOM 677 C CA . ASP A 1 86 ? -8.406 -22.706 29.481 1.00 74.56 86 ASP A CA 1
ATOM 678 C C . ASP A 1 86 ? -8.915 -22.267 28.082 1.00 74.56 86 ASP A C 1
ATOM 680 O O . ASP A 1 86 ? -8.340 -22.593 27.045 1.00 74.56 86 ASP A O 1
ATOM 684 N N . LEU A 1 87 ? -9.946 -21.409 28.030 1.00 71.31 87 LEU A N 1
ATOM 685 C CA . LEU A 1 87 ? -10.390 -20.736 26.798 1.00 71.31 87 LEU A CA 1
ATOM 686 C C . LEU A 1 87 ? -9.366 -19.728 26.266 1.00 71.31 87 LEU A C 1
ATOM 688 O O . LEU A 1 87 ? -9.312 -19.470 25.059 1.00 71.31 87 LEU A O 1
ATOM 692 N N . PHE A 1 88 ? -8.594 -19.121 27.165 1.00 70.88 88 PHE A N 1
ATOM 693 C CA . PHE A 1 88 ? -7.611 -18.102 26.820 1.00 70.88 88 PHE A CA 1
ATOM 694 C C . PHE A 1 88 ? -6.260 -18.737 26.485 1.00 70.88 88 PHE A C 1
ATOM 696 O O . PHE A 1 88 ? -5.633 -18.333 25.508 1.00 70.88 88 PHE A O 1
ATOM 703 N N . THR A 1 89 ? -5.866 -19.797 27.192 1.00 65.19 89 THR A N 1
ATOM 704 C CA . THR A 1 89 ? -4.643 -20.566 26.894 1.00 65.19 89 THR A CA 1
ATOM 705 C C . THR A 1 89 ? -4.743 -21.309 25.562 1.00 65.19 89 THR A C 1
ATOM 707 O O . THR A 1 89 ? -3.776 -21.361 24.805 1.00 65.19 89 THR A O 1
ATOM 710 N N . GLN A 1 90 ? -5.921 -21.826 25.200 1.00 58.00 90 GLN A N 1
ATOM 711 C CA . GLN A 1 90 ? -6.100 -22.532 23.930 1.00 58.00 90 GLN A CA 1
ATOM 712 C C . GLN A 1 90 ? -6.063 -21.591 22.710 1.00 58.00 90 GLN A C 1
ATOM 714 O O . GLN A 1 90 ? -5.791 -22.028 21.590 1.00 58.00 90 GLN A O 1
ATOM 719 N N . LYS A 1 91 ? -6.289 -20.282 22.907 1.00 58.41 91 LYS A N 1
ATOM 720 C CA . LYS A 1 91 ? -5.989 -19.264 21.886 1.00 58.41 91 LYS A CA 1
ATOM 721 C C . LYS A 1 91 ? -4.487 -19.086 21.680 1.00 58.41 91 LYS A C 1
ATOM 723 O O . LYS A 1 91 ? -4.074 -18.875 20.544 1.00 58.41 91 LYS A O 1
ATOM 728 N N . GLU A 1 92 ? -3.694 -19.167 22.745 1.00 55.94 92 GLU A N 1
ATOM 729 C CA . GLU A 1 92 ? -2.228 -19.108 22.668 1.00 55.94 92 GLU A CA 1
ATOM 730 C C . GLU A 1 92 ? -1.640 -20.395 22.072 1.00 55.94 92 GLU A C 1
ATOM 732 O O . GLU A 1 92 ? -0.631 -20.342 21.377 1.00 55.94 92 GLU A O 1
ATOM 737 N N . SER A 1 93 ? -2.299 -21.541 22.283 1.00 52.66 93 SER A N 1
ATOM 738 C CA . SER A 1 93 ? -1.888 -22.846 21.750 1.00 52.66 93 SER A CA 1
ATOM 739 C C . SER A 1 93 ? -2.422 -23.156 20.349 1.00 52.66 93 SER A C 1
ATOM 741 O O . SER A 1 93 ? -2.246 -24.282 19.878 1.00 52.66 93 SER A O 1
ATOM 743 N N . ASN A 1 94 ? -3.145 -22.231 19.710 1.00 56.12 94 ASN A N 1
ATOM 744 C CA . ASN A 1 94 ? -3.581 -22.426 18.334 1.00 56.12 94 ASN A CA 1
ATOM 745 C C . ASN A 1 94 ? -2.306 -22.529 17.489 1.00 56.12 94 ASN A C 1
ATOM 747 O O . ASN A 1 94 ? -1.492 -21.606 17.542 1.00 56.12 94 ASN A O 1
ATOM 751 N N . GLU A 1 95 ? -2.116 -23.682 16.830 1.00 58.47 95 GLU A N 1
ATOM 752 C CA . GLU A 1 95 ? -0.917 -24.062 16.070 1.00 58.47 95 GLU A CA 1
ATOM 753 C C . GLU A 1 95 ? -0.260 -22.836 15.457 1.00 58.47 95 GLU A C 1
ATOM 755 O O . GLU A 1 95 ? -0.969 -22.043 14.834 1.00 58.47 95 GLU A O 1
ATOM 760 N N . GLU A 1 96 ? 1.054 -22.673 15.668 1.00 66.94 96 GLU A N 1
ATOM 761 C CA . GLU A 1 96 ? 1.832 -21.559 15.137 1.00 66.94 96 GLU A CA 1
ATOM 762 C C . GLU A 1 96 ? 1.394 -21.278 13.702 1.00 66.94 96 GLU A C 1
ATOM 764 O O . GLU A 1 96 ? 1.797 -21.977 12.773 1.00 66.94 96 GLU A O 1
ATOM 769 N N . LEU A 1 97 ? 0.521 -20.273 13.546 1.00 71.38 97 LEU A N 1
ATOM 770 C CA . LEU A 1 97 ? -0.032 -19.928 12.247 1.00 71.38 97 LEU A CA 1
ATOM 771 C C . LEU A 1 97 ? 1.147 -19.788 11.276 1.00 71.38 97 LEU A C 1
ATOM 773 O O . LEU A 1 97 ? 2.188 -19.246 11.685 1.00 71.38 97 LEU A O 1
ATOM 777 N N . PRO A 1 98 ? 1.017 -20.275 10.030 1.00 84.06 98 PRO A N 1
ATOM 778 C CA . PRO A 1 98 ? 2.057 -20.094 9.032 1.00 84.06 98 PRO A CA 1
ATOM 779 C C . PRO A 1 98 ? 2.506 -18.633 9.007 1.00 84.06 98 PRO A C 1
ATOM 781 O O . PRO A 1 98 ? 1.678 -17.732 9.174 1.00 84.06 98 PRO A O 1
ATOM 784 N N . GLU A 1 99 ? 3.805 -18.403 8.832 1.00 82.25 99 GLU A N 1
ATOM 785 C CA . GLU A 1 99 ? 4.409 -17.066 8.900 1.00 82.25 99 GLU A CA 1
ATOM 786 C C . GLU A 1 99 ? 3.658 -16.052 8.023 1.00 82.25 99 GLU A C 1
ATOM 788 O O . GLU A 1 99 ? 3.334 -14.961 8.485 1.00 82.25 99 GLU A O 1
ATOM 793 N N . ASP A 1 100 ? 3.247 -16.464 6.822 1.00 84.12 100 ASP A N 1
ATOM 794 C CA . ASP A 1 100 ? 2.469 -15.647 5.882 1.00 84.12 100 ASP A CA 1
ATOM 795 C C . ASP A 1 100 ? 1.133 -15.161 6.468 1.00 84.12 100 ASP A C 1
ATOM 797 O O . ASP A 1 100 ? 0.712 -14.020 6.267 1.00 84.12 100 ASP A O 1
ATOM 801 N N . VAL A 1 101 ? 0.457 -16.026 7.225 1.00 85.62 101 VAL A N 1
ATOM 802 C CA . VAL A 1 101 ? -0.836 -15.730 7.845 1.00 85.62 101 VAL A CA 1
ATOM 803 C C . VAL A 1 101 ? -0.645 -14.827 9.060 1.00 85.62 101 VAL A C 1
ATOM 805 O O . VAL A 1 101 ? -1.419 -13.888 9.247 1.00 85.62 101 VAL A O 1
ATOM 808 N N . LYS A 1 102 ? 0.404 -15.060 9.858 1.00 87.56 102 LYS A N 1
ATOM 809 C CA . LYS A 1 102 ? 0.782 -14.171 10.969 1.00 87.56 102 LYS A CA 1
ATOM 810 C C . LYS A 1 102 ? 1.104 -12.771 10.460 1.00 87.56 102 LYS A C 1
ATOM 812 O O . LYS A 1 102 ? 0.518 -11.812 10.953 1.00 87.56 102 LYS A O 1
ATOM 817 N N . ALA A 1 103 ? 1.937 -12.670 9.427 1.00 88.06 103 ALA A N 1
ATOM 818 C CA . ALA A 1 103 ? 2.318 -11.405 8.814 1.00 88.06 103 ALA A CA 1
ATOM 819 C C . ALA A 1 103 ? 1.097 -10.639 8.282 1.00 88.06 103 ALA A C 1
ATOM 821 O O . ALA A 1 103 ? 0.989 -9.432 8.490 1.00 88.06 103 ALA A O 1
ATOM 822 N N . PHE A 1 104 ? 0.131 -11.329 7.662 1.00 90.00 104 PHE A N 1
ATOM 823 C CA . PHE A 1 104 ? -1.116 -10.691 7.244 1.00 90.00 104 PHE A CA 1
ATOM 824 C C . PHE A 1 104 ? -1.973 -10.225 8.432 1.00 90.00 104 PHE A C 1
ATOM 826 O O . PHE A 1 104 ? -2.525 -9.125 8.392 1.00 90.00 104 PHE A O 1
ATOM 833 N N . PHE A 1 105 ? -2.105 -11.024 9.495 1.00 87.12 105 PHE A N 1
ATOM 834 C CA . PHE A 1 105 ? -2.863 -10.617 10.682 1.00 87.12 105 PHE A CA 1
ATOM 835 C C . PHE A 1 105 ? -2.232 -9.419 11.394 1.00 87.12 105 PHE A C 1
ATOM 837 O O . PHE A 1 105 ? -2.961 -8.518 11.811 1.00 87.12 105 PHE A O 1
ATOM 844 N N . GLU A 1 106 ? -0.904 -9.379 11.501 1.00 87.31 106 GLU A N 1
ATOM 845 C CA . GLU A 1 106 ? -0.161 -8.231 12.027 1.00 87.31 106 GLU A CA 1
ATOM 846 C C . GLU A 1 106 ? -0.366 -7.003 11.145 1.00 87.31 106 GLU A C 1
ATOM 848 O O . GLU A 1 106 ? -0.812 -5.969 11.638 1.00 87.31 106 GLU A O 1
ATOM 853 N N . TYR A 1 107 ? -0.186 -7.147 9.831 1.00 89.25 107 TYR A N 1
ATOM 854 C CA . TYR A 1 107 ? -0.443 -6.087 8.862 1.00 89.25 107 TYR A CA 1
ATOM 855 C C . TYR A 1 107 ? -1.870 -5.540 8.959 1.00 89.25 107 TYR A C 1
ATOM 857 O O . TYR A 1 107 ? -2.076 -4.327 8.988 1.00 89.25 107 TYR A O 1
ATOM 865 N N . LYS A 1 108 ? -2.871 -6.418 9.049 1.00 88.56 108 LYS A N 1
ATOM 866 C CA . LYS A 1 108 ? -4.277 -6.035 9.196 1.00 88.56 108 LYS A CA 1
ATOM 867 C C . LYS A 1 108 ? -4.542 -5.349 10.534 1.00 88.56 108 LYS A C 1
ATOM 869 O O . LYS A 1 108 ? -5.348 -4.428 10.580 1.00 88.56 108 LYS A O 1
ATOM 874 N N . ARG A 1 109 ? -3.890 -5.773 11.617 1.00 84.12 109 ARG A N 1
ATOM 875 C CA . ARG A 1 109 ? -4.019 -5.140 12.937 1.00 84.12 109 ARG A CA 1
ATOM 876 C C . ARG A 1 109 ? -3.394 -3.747 12.954 1.00 84.12 109 ARG A C 1
ATOM 878 O O . ARG A 1 109 ? -3.986 -2.836 13.515 1.00 84.12 109 ARG A O 1
ATOM 885 N N . GLU A 1 110 ? -2.220 -3.592 12.354 1.00 83.94 110 GLU A N 1
ATOM 886 C CA . GLU A 1 110 ? -1.463 -2.337 12.359 1.00 83.94 110 GLU A CA 1
ATOM 887 C C . GLU A 1 110 ? -2.028 -1.325 11.370 1.00 83.94 110 GLU A C 1
ATOM 889 O O . GLU A 1 110 ? -2.192 -0.152 11.695 1.00 83.94 110 GLU A O 1
ATOM 894 N N . THR A 1 111 ? -2.354 -1.772 10.158 1.00 85.50 111 THR A N 1
ATOM 895 C CA . THR A 1 111 ? -2.777 -0.866 9.090 1.00 85.50 111 THR A CA 1
ATOM 896 C C . THR A 1 111 ? -4.290 -0.799 8.910 1.00 85.50 111 THR A C 1
ATOM 898 O O . THR A 1 111 ? -4.797 0.158 8.328 1.00 85.50 111 THR A O 1
ATOM 901 N N . GLY A 1 112 ? -5.034 -1.810 9.368 1.00 83.69 112 GLY A N 1
ATOM 902 C CA . GLY A 1 112 ? -6.453 -2.001 9.047 1.00 83.69 112 GLY A CA 1
ATOM 903 C C . GLY A 1 112 ? -6.743 -2.313 7.583 1.00 83.69 112 GLY A C 1
ATOM 904 O O . GLY A 1 112 ? -7.911 -2.316 7.194 1.00 83.69 112 GLY A O 1
ATOM 905 N N . ARG A 1 113 ? -5.716 -2.536 6.757 1.00 85.62 113 ARG A N 1
ATOM 906 C CA . ARG A 1 113 ? -5.864 -2.789 5.321 1.00 85.62 113 ARG A CA 1
ATOM 907 C C . ARG A 1 113 ? -6.172 -4.256 5.030 1.00 85.62 113 ARG A C 1
ATOM 909 O O . ARG A 1 113 ? -5.962 -5.149 5.853 1.00 85.62 113 ARG A O 1
ATOM 916 N N . GLY A 1 114 ? -6.732 -4.486 3.844 1.00 89.25 114 GLY A N 1
ATOM 917 C CA . GLY A 1 114 ? -7.121 -5.809 3.359 1.00 89.25 114 GLY A CA 1
ATOM 918 C C . GLY A 1 114 ? -5.958 -6.623 2.785 1.00 89.25 114 GLY A C 1
ATOM 919 O O . GLY A 1 114 ? -4.831 -6.146 2.669 1.00 89.25 114 GLY A O 1
ATOM 920 N N . MET A 1 115 ? -6.256 -7.862 2.386 1.00 89.88 115 MET A N 1
ATOM 921 C CA . MET A 1 115 ? -5.274 -8.783 1.794 1.00 89.88 115 MET A CA 1
ATOM 922 C C . MET A 1 115 ? -4.716 -8.264 0.464 1.00 89.88 115 MET A C 1
ATOM 924 O O . MET A 1 115 ? -3.533 -8.433 0.193 1.00 89.88 115 MET A O 1
ATOM 928 N N . ASP A 1 116 ? -5.530 -7.583 -0.344 1.00 90.69 116 ASP A N 1
ATOM 929 C CA . ASP A 1 116 ? -5.082 -7.059 -1.640 1.00 90.69 116 ASP A CA 1
ATOM 930 C C . ASP A 1 116 ? -3.931 -6.053 -1.493 1.00 90.69 116 ASP A C 1
ATOM 932 O O . ASP A 1 116 ? -2.971 -6.082 -2.264 1.00 90.69 116 ASP A O 1
ATOM 936 N N . ASP A 1 117 ? -4.000 -5.185 -0.481 1.00 90.56 117 ASP A N 1
ATOM 937 C CA . ASP A 1 117 ? -2.943 -4.214 -0.187 1.00 90.56 117 ASP A CA 1
ATOM 938 C C . ASP A 1 117 ? -1.696 -4.904 0.388 1.00 90.56 117 ASP A C 1
ATOM 940 O O . ASP A 1 117 ? -0.574 -4.547 0.027 1.00 90.56 117 ASP A O 1
ATOM 944 N N . PHE A 1 118 ? -1.879 -5.944 1.209 1.00 91.50 118 PHE A N 1
ATOM 945 C CA . PHE A 1 118 ? -0.781 -6.764 1.729 1.00 91.50 118 PHE A CA 1
ATOM 946 C C . PHE A 1 118 ? 0.003 -7.452 0.606 1.00 91.50 118 PHE A C 1
ATOM 948 O O . PHE A 1 118 ? 1.232 -7.384 0.558 1.00 91.50 118 PHE A O 1
ATOM 955 N N . VAL A 1 119 ? -0.702 -8.054 -0.354 1.00 90.62 119 VAL A N 1
ATOM 956 C CA . VAL A 1 119 ? -0.081 -8.709 -1.512 1.00 90.62 119 VAL A CA 1
ATOM 957 C C . VAL A 1 119 ? 0.683 -7.693 -2.363 1.00 90.62 119 VAL A C 1
ATOM 959 O O . VAL A 1 119 ? 1.809 -7.962 -2.784 1.00 90.62 119 VAL A O 1
ATOM 962 N N . LYS A 1 120 ? 0.119 -6.499 -2.591 1.00 90.19 120 LYS A N 1
ATOM 963 C CA . LYS A 1 120 ? 0.807 -5.416 -3.319 1.00 90.19 120 LYS A CA 1
ATOM 964 C C . LYS A 1 120 ? 2.052 -4.923 -2.586 1.00 90.19 120 LYS A C 1
ATOM 966 O O . LYS A 1 120 ? 3.051 -4.619 -3.237 1.00 90.19 120 LYS A O 1
ATOM 971 N N . LEU A 1 121 ? 2.005 -4.863 -1.256 1.00 90.06 121 LEU A N 1
ATOM 972 C CA . LEU A 1 121 ? 3.134 -4.481 -0.412 1.00 90.06 121 LEU A CA 1
ATOM 973 C C . LEU A 1 121 ? 4.282 -5.497 -0.501 1.00 90.06 121 LEU A C 1
ATOM 975 O O . LEU A 1 121 ? 5.442 -5.104 -0.623 1.00 90.06 121 LEU A O 1
ATOM 979 N N . GLN A 1 122 ? 3.966 -6.793 -0.486 1.00 89.19 122 GLN A N 1
ATOM 980 C CA . GLN A 1 122 ? 4.961 -7.868 -0.562 1.00 89.19 122 GLN A CA 1
ATOM 981 C C . GLN A 1 122 ? 5.526 -8.099 -1.972 1.00 89.19 122 GLN A C 1
ATOM 983 O O . GLN A 1 122 ? 6.557 -8.755 -2.124 1.00 89.19 122 GLN A O 1
ATOM 988 N N . LYS A 1 123 ? 4.878 -7.569 -3.014 1.00 89.56 123 LYS A N 1
ATOM 989 C CA . LYS A 1 123 ? 5.262 -7.804 -4.409 1.00 89.56 123 LYS A CA 1
ATOM 990 C C . LYS A 1 123 ? 6.679 -7.301 -4.713 1.00 89.56 123 LYS A C 1
ATOM 992 O O . LYS A 1 123 ? 7.007 -6.135 -4.497 1.00 89.56 123 LYS A O 1
ATOM 997 N N . ASP A 1 124 ? 7.524 -8.172 -5.256 1.00 90.12 124 ASP A N 1
ATOM 998 C CA . ASP A 1 124 ? 8.899 -7.836 -5.641 1.00 90.12 124 ASP A CA 1
ATOM 999 C C . ASP A 1 124 ? 8.959 -7.384 -7.112 1.00 90.12 124 ASP A C 1
ATOM 1001 O O . ASP A 1 124 ? 8.983 -8.200 -8.037 1.00 90.12 124 ASP A O 1
ATOM 1005 N N . TYR A 1 125 ? 8.976 -6.065 -7.327 1.00 88.25 125 TYR A N 1
ATOM 1006 C CA . TYR A 1 125 ? 9.047 -5.454 -8.658 1.00 88.25 125 TYR A CA 1
ATOM 1007 C C . TYR A 1 125 ? 10.441 -5.548 -9.297 1.00 88.25 125 TYR A C 1
ATOM 1009 O O . TYR A 1 125 ? 10.587 -5.282 -10.491 1.00 88.25 125 TYR A O 1
ATOM 1017 N N . ASP A 1 126 ? 11.473 -5.942 -8.544 1.00 86.69 126 ASP A N 1
ATOM 1018 C CA . ASP A 1 126 ? 12.812 -6.123 -9.097 1.00 86.69 126 ASP A CA 1
ATOM 1019 C C . ASP A 1 126 ? 12.969 -7.445 -9.839 1.00 86.69 126 ASP A C 1
ATOM 1021 O O . ASP A 1 126 ? 13.733 -7.501 -10.807 1.00 86.69 126 ASP A O 1
ATOM 1025 N N . LYS A 1 127 ? 12.237 -8.475 -9.404 1.00 88.06 127 LYS A N 1
ATOM 1026 C CA . LYS A 1 127 ? 12.232 -9.818 -10.003 1.00 88.06 127 LYS A CA 1
ATOM 1027 C C . LYS A 1 127 ? 11.127 -10.036 -11.038 1.00 88.06 127 LYS A C 1
ATOM 1029 O O . LYS A 1 127 ? 11.096 -11.091 -11.665 1.00 88.06 127 LYS A O 1
ATOM 1034 N N . MET A 1 128 ? 10.218 -9.076 -11.191 1.00 88.31 128 MET A N 1
ATOM 1035 C CA . MET A 1 128 ? 9.139 -9.128 -12.176 1.00 88.31 128 MET A CA 1
ATOM 1036 C C . MET A 1 128 ? 9.680 -9.004 -13.608 1.00 88.31 128 MET A C 1
ATOM 1038 O O . MET A 1 128 ? 10.701 -8.352 -13.839 1.00 88.31 128 MET A O 1
ATOM 1042 N N . ASP A 1 129 ? 8.981 -9.620 -14.565 1.00 92.19 129 ASP A N 1
ATOM 1043 C CA . ASP A 1 129 ? 9.293 -9.462 -15.982 1.00 92.19 129 ASP A CA 1
ATOM 1044 C C . ASP A 1 129 ? 9.203 -7.990 -16.416 1.00 92.19 129 ASP A C 1
ATOM 1046 O O . ASP A 1 129 ? 8.355 -7.222 -15.954 1.00 92.19 129 ASP A O 1
ATOM 1050 N N . ALA A 1 130 ? 10.108 -7.585 -17.306 1.00 89.25 130 ALA A N 1
ATOM 1051 C CA . ALA A 1 130 ? 10.208 -6.206 -17.761 1.00 89.25 130 ALA A CA 1
ATOM 1052 C C . ALA A 1 130 ? 8.965 -5.748 -18.543 1.00 89.25 130 ALA A C 1
ATOM 1054 O O . ALA A 1 130 ? 8.542 -4.601 -18.392 1.00 89.25 130 ALA A O 1
ATOM 1055 N N . SER A 1 131 ? 8.385 -6.621 -19.367 1.00 89.38 131 SER A N 1
ATOM 1056 C CA . SER A 1 131 ? 7.179 -6.318 -20.139 1.00 89.38 131 SER A CA 1
ATOM 1057 C C . SER A 1 131 ? 5.967 -6.186 -19.220 1.00 89.38 131 SER A C 1
ATOM 1059 O O . SER A 1 131 ? 5.231 -5.198 -19.291 1.00 89.38 131 SER A O 1
ATOM 1061 N N . ASP A 1 132 ? 5.820 -7.115 -18.272 1.00 91.81 132 ASP A N 1
ATOM 1062 C CA . ASP A 1 132 ? 4.735 -7.086 -17.285 1.00 91.81 132 ASP A CA 1
ATOM 1063 C C . ASP A 1 132 ? 4.796 -5.837 -16.403 1.00 91.81 132 ASP A C 1
ATOM 1065 O O . ASP A 1 132 ? 3.767 -5.229 -16.098 1.00 91.81 132 ASP A O 1
ATOM 1069 N N . LEU A 1 133 ? 6.003 -5.435 -15.995 1.00 92.88 133 LEU A N 1
ATOM 1070 C CA . LEU A 1 133 ? 6.205 -4.252 -15.167 1.00 92.88 133 LEU A CA 1
ATOM 1071 C C . LEU A 1 133 ? 5.843 -2.966 -15.917 1.00 92.88 133 LEU A C 1
ATOM 1073 O O . LEU A 1 133 ? 5.199 -2.090 -15.342 1.00 92.88 133 LEU A O 1
ATOM 1077 N N . LEU A 1 134 ? 6.239 -2.850 -17.189 1.00 93.25 134 LEU A N 1
ATOM 1078 C CA . LEU A 1 134 ? 5.870 -1.706 -18.026 1.00 93.25 134 LEU A CA 1
ATOM 1079 C C . LEU A 1 134 ? 4.364 -1.677 -18.278 1.00 93.25 134 LEU A C 1
ATOM 1081 O O . LEU A 1 134 ? 3.756 -0.623 -18.132 1.00 93.25 134 LEU A O 1
ATOM 1085 N N . THR A 1 135 ? 3.752 -2.826 -18.560 1.00 92.94 135 THR A N 1
ATOM 1086 C CA . THR A 1 135 ? 2.299 -2.936 -18.762 1.00 92.94 135 THR A CA 1
ATOM 1087 C C . THR A 1 135 ? 1.535 -2.483 -17.522 1.00 92.94 135 THR A C 1
ATOM 1089 O O . THR A 1 135 ? 0.636 -1.651 -17.613 1.00 92.94 135 THR A O 1
ATOM 1092 N N . GLN A 1 136 ? 1.927 -2.962 -16.337 1.00 91.62 136 GLN A N 1
ATOM 1093 C CA . GLN A 1 136 ? 1.321 -2.526 -15.075 1.00 91.62 136 GLN A CA 1
ATOM 1094 C C . GLN A 1 136 ? 1.557 -1.038 -14.811 1.00 91.62 136 GLN A C 1
ATOM 1096 O O . GLN A 1 136 ? 0.673 -0.369 -14.285 1.00 91.62 136 GLN A O 1
ATOM 1101 N N . TYR A 1 137 ? 2.742 -0.520 -15.144 1.00 94.25 137 TYR A N 1
ATOM 1102 C CA . TYR A 1 137 ? 3.072 0.889 -14.954 1.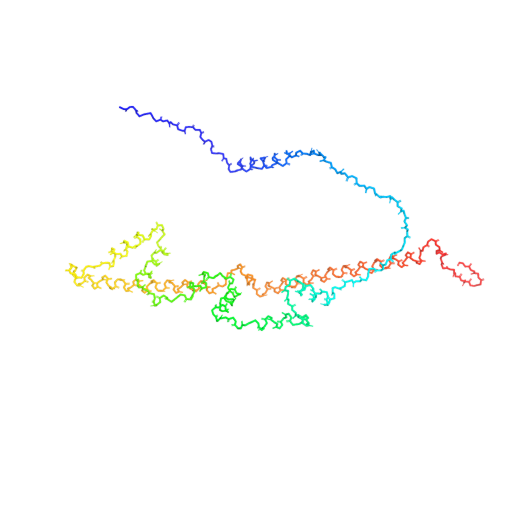00 94.25 137 TYR A CA 1
ATOM 1103 C C . TYR A 1 137 ? 2.173 1.784 -15.804 1.00 94.25 137 TYR A C 1
ATOM 1105 O O . TYR A 1 137 ? 1.493 2.643 -15.250 1.00 94.25 137 TYR A O 1
ATOM 1113 N N . TYR A 1 138 ? 2.097 1.523 -17.110 1.00 93.62 138 TYR A N 1
ATOM 1114 C CA . TYR A 1 138 ? 1.232 2.271 -18.018 1.00 93.62 138 TYR A CA 1
ATOM 1115 C C . TYR A 1 138 ? -0.244 2.118 -17.650 1.00 93.62 138 TYR A C 1
ATOM 1117 O O . TYR A 1 138 ? -0.946 3.119 -17.600 1.00 93.62 138 TYR A O 1
ATOM 1125 N N . SER A 1 139 ? -0.691 0.925 -17.248 1.00 92.94 139 SER A N 1
ATOM 1126 C CA . SER A 1 139 ? -2.055 0.718 -16.739 1.00 92.94 139 SER A CA 1
ATOM 1127 C C . SER A 1 139 ? -2.371 1.536 -15.482 1.00 92.94 139 SER A C 1
ATOM 1129 O O . SER A 1 139 ? -3.525 1.895 -15.262 1.00 92.94 139 SER A O 1
ATOM 1131 N N . ALA A 1 140 ? -1.372 1.813 -14.640 1.00 90.62 140 ALA A N 1
ATOM 1132 C CA . ALA A 1 140 ? -1.545 2.586 -13.414 1.00 90.62 140 ALA A CA 1
ATOM 1133 C C . ALA A 1 140 ? -1.399 4.103 -13.621 1.00 90.62 140 ALA A C 1
ATOM 1135 O O . ALA A 1 140 ? -1.859 4.869 -12.775 1.00 90.62 140 ALA A O 1
ATOM 1136 N N . THR A 1 141 ? -0.723 4.544 -14.686 1.00 91.25 141 THR A N 1
ATOM 1137 C CA . THR A 1 141 ? -0.464 5.968 -14.960 1.00 91.25 141 THR A CA 1
ATOM 1138 C C . THR A 1 141 ? -1.329 6.553 -16.068 1.00 91.25 141 THR A C 1
ATOM 1140 O O . THR A 1 141 ? -1.601 7.751 -16.043 1.00 91.25 141 THR A O 1
ATOM 1143 N N . GLU A 1 142 ? -1.715 5.745 -17.052 1.00 89.19 142 GLU A N 1
ATOM 1144 C CA . GLU A 1 142 ? -2.514 6.156 -18.203 1.00 89.19 142 GLU A CA 1
ATOM 1145 C C . GLU A 1 142 ? -3.941 5.628 -18.025 1.00 89.19 142 GLU A C 1
ATOM 1147 O O . GLU A 1 142 ? -4.218 4.436 -18.134 1.00 89.19 142 GLU A O 1
ATOM 1152 N N . GLU A 1 143 ? -4.853 6.537 -17.682 1.00 88.31 143 GLU A N 1
ATOM 1153 C CA . GLU A 1 143 ? -6.256 6.208 -17.447 1.00 88.31 143 GLU A CA 1
ATOM 1154 C C . GLU A 1 143 ? -7.030 6.090 -18.765 1.00 88.31 143 GLU A C 1
ATOM 1156 O O . GLU A 1 143 ? -6.836 6.874 -19.694 1.00 88.31 143 GLU A O 1
ATOM 1161 N N . GLY A 1 144 ? -7.972 5.146 -18.818 1.00 89.56 144 GLY A N 1
ATOM 1162 C CA . GLY A 1 144 ? -8.892 4.995 -19.949 1.00 89.56 144 GLY A CA 1
ATOM 1163 C C . GLY A 1 144 ? -8.343 4.206 -21.138 1.00 89.56 144 GLY A C 1
ATOM 1164 O O . GLY A 1 144 ? -9.030 4.128 -22.151 1.00 89.56 144 GLY A O 1
ATOM 1165 N N . LEU A 1 145 ? -7.154 3.616 -21.008 1.00 90.69 145 LEU A N 1
ATOM 1166 C CA . LEU A 1 145 ? -6.603 2.674 -21.976 1.00 90.69 145 LEU A CA 1
ATOM 1167 C C . LEU A 1 145 ? -6.937 1.241 -21.578 1.00 90.69 145 LEU A C 1
ATOM 1169 O O . LEU A 1 145 ? -6.915 0.895 -20.391 1.00 90.69 145 LEU A O 1
ATOM 1173 N N . ASP A 1 146 ? -7.245 0.409 -22.566 1.00 92.06 146 ASP A N 1
ATOM 1174 C CA . ASP A 1 146 ? -7.377 -1.021 -22.341 1.00 92.06 146 ASP A CA 1
ATOM 1175 C C . ASP A 1 146 ? -6.014 -1.739 -22.407 1.00 92.06 146 ASP A C 1
ATOM 1177 O O . ASP A 1 146 ? -4.955 -1.143 -22.617 1.00 92.06 146 ASP A O 1
ATOM 1181 N N . ALA A 1 147 ? -6.018 -3.050 -22.158 1.00 90.06 147 ALA A N 1
ATOM 1182 C CA . ALA A 1 147 ? -4.784 -3.831 -22.148 1.00 90.06 147 ALA A CA 1
ATOM 1183 C C . ALA A 1 147 ? -4.111 -3.921 -23.532 1.00 90.06 147 ALA A C 1
ATOM 1185 O O . ALA A 1 147 ? -2.897 -4.111 -23.595 1.00 90.06 147 ALA A O 1
ATOM 1186 N N . ILE A 1 148 ? -4.885 -3.815 -24.616 1.00 92.56 148 ILE A N 1
ATOM 1187 C CA . ILE A 1 148 ? -4.386 -3.870 -25.994 1.00 92.56 148 ILE A CA 1
ATOM 1188 C C . ILE A 1 148 ? -3.744 -2.528 -26.334 1.00 92.56 148 ILE A C 1
ATOM 1190 O O . ILE A 1 148 ? -2.603 -2.511 -26.779 1.00 92.56 148 ILE A O 1
ATOM 1194 N N . ASP A 1 149 ? -4.414 -1.421 -26.016 1.00 94.06 149 ASP A N 1
ATOM 1195 C CA . ASP A 1 149 ? -3.889 -0.069 -26.204 1.00 94.06 149 ASP A CA 1
ATOM 1196 C C . ASP A 1 149 ? -2.525 0.097 -25.512 1.00 94.06 149 ASP A C 1
ATOM 1198 O O . ASP A 1 149 ? -1.580 0.642 -26.079 1.00 94.06 149 ASP A O 1
ATOM 1202 N N . ILE A 1 150 ? -2.395 -0.409 -24.281 1.00 92.94 150 ILE A N 1
ATOM 1203 C CA . ILE A 1 150 ? -1.140 -0.345 -23.520 1.00 92.94 150 ILE A CA 1
ATOM 1204 C C . ILE A 1 150 ? -0.041 -1.182 -24.182 1.00 92.94 150 ILE A C 1
ATOM 1206 O O . ILE A 1 150 ? 1.107 -0.739 -24.244 1.00 92.94 150 ILE A O 1
ATOM 1210 N N . GLN A 1 151 ? -0.369 -2.384 -24.660 1.00 92.38 151 GLN A N 1
ATOM 1211 C CA . GLN A 1 151 ? 0.586 -3.228 -25.381 1.00 92.38 151 GLN A CA 1
ATOM 1212 C C . GLN A 1 151 ? 1.053 -2.547 -26.669 1.00 92.38 151 GLN A C 1
ATOM 1214 O O . GLN A 1 151 ? 2.258 -2.430 -26.878 1.00 92.38 151 GLN A O 1
ATOM 1219 N N . ASP A 1 152 ? 0.132 -1.983 -27.451 1.00 92.62 152 ASP A N 1
ATOM 1220 C CA . ASP A 1 152 ? 0.452 -1.250 -28.676 1.00 92.62 152 ASP A CA 1
ATOM 1221 C C . ASP A 1 152 ? 1.366 -0.044 -28.392 1.00 92.62 152 ASP A C 1
ATOM 1223 O O . ASP A 1 152 ? 2.321 0.207 -29.126 1.00 92.62 152 ASP A O 1
ATOM 1227 N N . ILE A 1 153 ? 1.144 0.683 -27.290 1.00 91.06 153 ILE A N 1
ATOM 1228 C CA . ILE A 1 153 ? 2.009 1.796 -26.862 1.00 91.06 153 ILE A CA 1
ATOM 1229 C C . ILE A 1 153 ? 3.413 1.315 -26.477 1.00 91.06 153 ILE A C 1
ATOM 1231 O O . ILE A 1 153 ? 4.408 1.988 -26.774 1.00 91.06 153 ILE A O 1
ATOM 1235 N N . ILE A 1 154 ? 3.513 0.184 -25.777 1.00 92.12 154 ILE A N 1
ATOM 1236 C CA . ILE A 1 154 ? 4.795 -0.408 -25.380 1.00 92.12 154 ILE A CA 1
ATOM 1237 C C . ILE A 1 154 ? 5.556 -0.875 -26.623 1.00 92.12 154 ILE A C 1
ATOM 1239 O O . ILE A 1 154 ? 6.746 -0.568 -26.751 1.00 92.12 154 ILE A O 1
ATOM 1243 N N . ASP A 1 155 ? 4.878 -1.545 -27.549 1.00 91.94 155 ASP A N 1
ATOM 1244 C CA . ASP A 1 155 ? 5.458 -2.046 -28.791 1.00 91.94 155 ASP A CA 1
ATOM 1245 C C . ASP A 1 155 ? 5.874 -0.907 -29.728 1.00 91.94 155 ASP A C 1
ATOM 1247 O O . ASP A 1 155 ? 6.979 -0.939 -30.268 1.00 91.94 155 ASP A O 1
ATOM 1251 N N . ASP A 1 156 ? 5.088 0.163 -29.850 1.00 90.81 156 ASP A N 1
ATOM 1252 C CA . ASP A 1 156 ? 5.465 1.340 -30.645 1.00 90.81 156 ASP A CA 1
ATOM 1253 C C . ASP A 1 156 ? 6.706 2.052 -30.068 1.00 90.81 156 ASP A C 1
ATOM 1255 O O . ASP A 1 156 ? 7.618 2.464 -30.793 1.00 90.81 156 ASP A O 1
ATOM 1259 N N . LYS A 1 157 ? 6.805 2.161 -28.735 1.00 89.44 157 LYS A N 1
ATOM 1260 C CA . LYS A 1 157 ? 7.930 2.848 -28.072 1.00 89.44 157 LYS A CA 1
ATOM 1261 C C . LYS A 1 157 ? 9.205 2.014 -28.008 1.00 89.44 157 LYS A C 1
ATOM 1263 O O . LYS A 1 157 ? 10.306 2.574 -28.084 1.00 89.44 157 LYS A O 1
ATOM 1268 N N . PHE A 1 158 ? 9.079 0.713 -27.769 1.00 92.38 158 PHE A N 1
ATOM 1269 C CA . PHE A 1 158 ? 10.202 -0.150 -27.400 1.00 92.38 158 PHE A CA 1
ATOM 1270 C C . PHE A 1 158 ? 10.389 -1.350 -28.323 1.00 92.38 158 PHE A C 1
ATOM 1272 O O . PHE A 1 158 ? 11.460 -1.953 -28.263 1.00 92.38 158 PHE A O 1
ATOM 1279 N N . GLY A 1 159 ? 9.419 -1.675 -29.175 1.00 90.12 159 GLY A N 1
ATOM 1280 C CA . GLY A 1 159 ? 9.517 -2.736 -30.168 1.00 90.12 159 GLY A CA 1
ATOM 1281 C C . GLY A 1 159 ? 10.544 -2.402 -31.247 1.00 90.12 159 GLY A C 1
ATOM 1282 O O . GLY A 1 159 ? 10.664 -1.265 -31.711 1.00 90.12 159 GLY A O 1
ATOM 1283 N N . TYR A 1 160 ? 11.343 -3.393 -31.624 1.00 91.44 160 TYR A N 1
ATOM 1284 C CA . TYR A 1 160 ? 12.327 -3.298 -32.699 1.00 91.44 160 TYR A CA 1
ATOM 1285 C C . TYR A 1 160 ? 12.465 -4.638 -33.403 1.00 91.44 160 TYR A C 1
ATOM 1287 O O . TYR A 1 160 ? 12.260 -5.690 -32.797 1.00 91.44 160 TYR A O 1
ATOM 1295 N N . ASP A 1 161 ? 12.866 -4.573 -34.664 1.00 91.88 161 ASP A N 1
ATOM 1296 C CA . ASP A 1 161 ? 13.217 -5.736 -35.467 1.00 91.88 161 ASP A CA 1
ATOM 1297 C C . ASP A 1 161 ? 14.747 -5.804 -35.581 1.00 91.88 161 ASP A C 1
ATOM 1299 O O . ASP A 1 161 ? 15.371 -4.874 -36.088 1.00 91.88 161 ASP A O 1
ATOM 1303 N N . GLU A 1 162 ? 15.367 -6.870 -35.061 1.00 89.25 162 GLU A N 1
ATOM 1304 C CA . GLU A 1 162 ? 16.833 -7.004 -35.057 1.00 89.25 162 GLU A CA 1
ATOM 1305 C C . GLU A 1 162 ? 17.441 -7.144 -36.463 1.00 89.25 162 GLU A C 1
ATOM 1307 O O . GLU A 1 162 ? 18.630 -6.861 -36.625 1.00 89.25 162 GLU A O 1
ATOM 1312 N N . ASP A 1 163 ? 16.643 -7.525 -37.466 1.00 90.69 163 ASP A N 1
ATOM 1313 C CA . ASP A 1 163 ? 17.081 -7.726 -38.848 1.00 90.69 163 ASP A CA 1
ATOM 1314 C C . ASP A 1 163 ? 16.817 -6.499 -39.740 1.00 90.69 163 ASP A C 1
ATOM 1316 O O . ASP A 1 163 ? 17.521 -6.299 -40.736 1.00 90.69 163 ASP A O 1
ATOM 1320 N N . LEU A 1 164 ? 15.809 -5.681 -39.408 1.00 91.44 164 LEU A N 1
ATOM 1321 C CA . LEU A 1 164 ? 15.400 -4.518 -40.210 1.00 91.44 164 LEU A CA 1
ATOM 1322 C C . LEU A 1 164 ? 15.835 -3.166 -39.628 1.00 91.44 164 LEU A C 1
ATOM 1324 O O . LEU A 1 164 ? 16.084 -2.240 -40.403 1.00 91.44 164 LEU A O 1
ATOM 1328 N N . ASP A 1 165 ? 15.918 -3.031 -38.301 1.00 91.94 165 ASP A N 1
ATOM 1329 C CA . ASP A 1 165 ? 16.248 -1.759 -37.654 1.00 91.94 165 ASP A CA 1
ATOM 1330 C C . ASP A 1 165 ? 17.766 -1.528 -37.561 1.00 91.94 165 ASP A C 1
ATOM 1332 O O . ASP A 1 165 ? 18.566 -2.431 -37.303 1.00 91.94 165 ASP A O 1
ATOM 1336 N N . ASP A 1 166 ? 18.179 -0.263 -37.675 1.00 93.12 166 ASP A N 1
ATOM 1337 C CA . ASP A 1 166 ? 19.571 0.129 -37.469 1.00 93.12 166 ASP A CA 1
ATOM 1338 C C . ASP A 1 166 ? 20.029 -0.165 -36.025 1.00 93.12 166 ASP A C 1
ATOM 1340 O O . ASP A 1 166 ? 19.354 0.174 -35.047 1.00 93.12 166 ASP A O 1
ATOM 1344 N N . GLU A 1 167 ? 21.260 -0.672 -35.849 1.00 92.25 167 GLU A N 1
ATOM 1345 C CA . GLU A 1 167 ? 21.820 -0.970 -34.516 1.00 92.25 167 GLU A CA 1
ATOM 1346 C C . GLU A 1 167 ? 21.736 0.212 -33.533 1.00 92.25 167 GLU A C 1
ATOM 1348 O O . GLU A 1 167 ? 21.642 0.029 -32.314 1.00 92.25 167 GLU A O 1
ATOM 1353 N N . LYS A 1 168 ? 21.847 1.444 -34.046 1.00 92.50 168 LYS A N 1
ATOM 1354 C CA . LYS A 1 168 ? 21.754 2.664 -33.235 1.00 92.50 168 LYS A CA 1
ATOM 1355 C C . LYS A 1 168 ? 20.352 2.845 -32.662 1.00 92.50 168 LYS A C 1
ATOM 1357 O O . LYS A 1 168 ? 20.235 3.210 -31.490 1.00 92.50 168 LYS A O 1
ATOM 1362 N N . ASP A 1 169 ? 19.324 2.568 -33.453 1.00 91.50 169 ASP A N 1
ATOM 1363 C CA . ASP A 1 169 ? 17.931 2.700 -33.042 1.00 91.50 169 ASP A CA 1
ATOM 1364 C C . ASP A 1 169 ? 17.534 1.578 -32.087 1.00 91.50 169 ASP A C 1
ATOM 1366 O O . ASP A 1 169 ? 16.962 1.863 -31.033 1.00 91.50 169 ASP A O 1
ATOM 1370 N N . ILE A 1 170 ? 17.985 0.345 -32.333 1.00 92.69 170 ILE A N 1
ATOM 1371 C CA . ILE A 1 170 ? 17.841 -0.773 -31.386 1.00 92.69 170 ILE A CA 1
ATOM 1372 C C . ILE A 1 170 ? 18.464 -0.411 -30.028 1.00 92.69 170 ILE A C 1
ATOM 1374 O O . ILE A 1 170 ? 17.835 -0.552 -28.976 1.00 92.69 170 ILE A O 1
ATOM 1378 N N . LYS A 1 171 ? 19.698 0.116 -30.015 1.00 93.12 171 LYS A N 1
ATOM 1379 C CA . LYS A 1 171 ? 20.372 0.554 -28.776 1.00 93.12 171 LYS A CA 1
ATOM 1380 C C . LYS A 1 171 ? 19.609 1.683 -28.079 1.00 93.12 171 LYS A C 1
ATOM 1382 O O . LYS A 1 171 ? 19.530 1.690 -26.848 1.00 93.12 171 LYS A O 1
ATOM 1387 N N . LYS A 1 172 ? 19.036 2.623 -28.835 1.00 93.50 172 LYS A N 1
ATOM 1388 C CA . LYS A 1 172 ? 18.233 3.732 -28.304 1.00 93.50 172 LYS A CA 1
ATOM 1389 C C . LYS A 1 172 ? 16.932 3.235 -27.670 1.00 93.50 172 LYS A C 1
ATOM 1391 O O . LYS A 1 172 ? 16.651 3.630 -26.539 1.00 93.50 172 LYS A O 1
ATOM 1396 N N . LYS A 1 173 ? 16.195 2.347 -28.342 1.00 92.56 173 LYS A N 1
ATOM 1397 C CA . LYS A 1 173 ? 14.965 1.712 -27.837 1.00 92.56 173 LYS A CA 1
ATOM 1398 C C . LYS A 1 173 ? 15.249 0.891 -26.573 1.00 92.56 173 LYS A C 1
ATOM 1400 O O . LYS A 1 173 ? 14.640 1.146 -25.537 1.00 92.56 173 LYS A O 1
ATOM 1405 N N . LYS A 1 174 ? 16.288 0.041 -26.581 1.00 92.50 174 LYS A N 1
ATOM 1406 C CA . LYS A 1 174 ? 16.759 -0.712 -25.394 1.00 92.50 174 LYS A 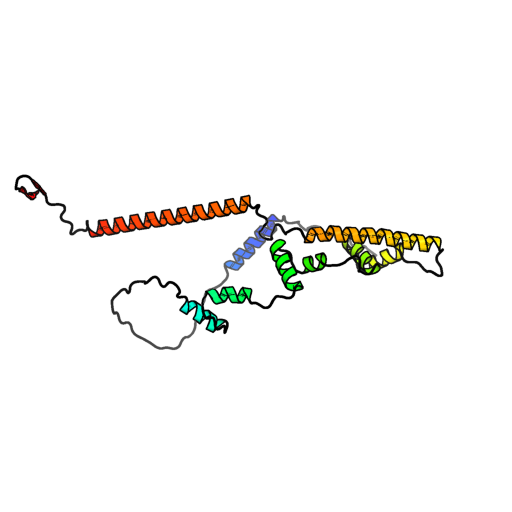CA 1
ATOM 1407 C C . LYS A 1 174 ? 17.128 0.212 -24.221 1.00 92.50 174 LYS A C 1
ATOM 1409 O O . LYS A 1 174 ? 16.833 -0.091 -23.065 1.00 92.50 174 LYS A O 1
ATOM 1414 N N . LEU A 1 175 ? 17.784 1.346 -24.482 1.00 93.50 175 LEU A N 1
ATOM 1415 C CA . LEU A 1 175 ? 18.124 2.321 -23.438 1.00 93.50 175 LEU A CA 1
ATOM 1416 C C . LEU A 1 175 ? 16.884 3.036 -22.887 1.00 93.50 175 LEU A C 1
ATOM 1418 O O . LEU A 1 175 ? 16.800 3.255 -21.678 1.00 93.50 175 LEU A O 1
ATOM 1422 N N . ALA A 1 176 ? 15.941 3.407 -23.753 1.00 93.38 176 ALA A N 1
ATOM 1423 C CA . ALA A 1 176 ? 14.679 4.014 -23.349 1.00 93.38 176 ALA A CA 1
ATOM 1424 C C . ALA A 1 176 ? 13.872 3.055 -22.465 1.00 93.38 176 ALA A C 1
ATOM 1426 O O . ALA A 1 176 ? 13.474 3.448 -21.372 1.00 93.38 176 ALA A O 1
ATOM 1427 N N . GLN A 1 177 ? 13.758 1.787 -22.868 1.00 93.25 177 GLN A N 1
ATOM 1428 C CA . GLN A 1 177 ? 13.095 0.741 -22.090 1.00 93.25 177 GLN A CA 1
ATOM 1429 C C . GLN A 1 177 ? 13.724 0.600 -20.699 1.00 93.25 177 GLN A C 1
ATOM 1431 O O . GLN A 1 177 ? 13.027 0.640 -19.692 1.00 93.25 177 GLN A O 1
ATOM 1436 N N . LYS A 1 178 ? 15.060 0.535 -20.608 1.00 93.94 178 LYS A N 1
ATOM 1437 C CA . LYS A 1 178 ? 15.766 0.476 -19.314 1.00 93.94 178 LYS A CA 1
ATOM 1438 C C . LYS A 1 178 ? 15.492 1.687 -18.425 1.00 93.94 178 LYS A C 1
ATOM 1440 O O . LYS A 1 178 ? 15.365 1.532 -17.215 1.00 93.94 178 LYS A O 1
ATOM 1445 N N . ARG A 1 179 ? 15.422 2.892 -18.998 1.00 93.94 179 ARG A N 1
ATOM 1446 C CA . ARG A 1 179 ? 15.088 4.106 -18.236 1.00 93.94 179 ARG A CA 1
ATOM 1447 C C . ARG A 1 179 ? 13.661 4.051 -17.710 1.00 93.94 179 ARG A C 1
ATOM 1449 O O . ARG A 1 179 ? 13.445 4.412 -16.557 1.00 93.94 179 ARG A O 1
ATOM 1456 N N . GLU A 1 180 ? 12.723 3.595 -18.529 1.00 94.00 180 GLU A N 1
ATOM 1457 C CA . GLU A 1 180 ? 11.320 3.494 -18.136 1.00 94.00 180 GLU A CA 1
ATOM 1458 C C . GLU A 1 180 ? 11.107 2.413 -17.078 1.00 94.00 180 GLU A C 1
ATOM 1460 O O . GLU A 1 180 ? 10.428 2.661 -16.090 1.00 94.00 180 GLU A O 1
ATOM 1465 N N . LEU A 1 181 ? 11.804 1.278 -17.183 1.00 94.31 181 LEU A N 1
ATOM 1466 C CA . LEU A 1 181 ? 11.806 0.242 -16.149 1.00 94.31 181 LEU A CA 1
ATOM 1467 C C . LEU A 1 181 ? 12.246 0.785 -14.789 1.00 94.31 181 LEU A C 1
ATOM 1469 O O . LEU A 1 181 ? 11.626 0.484 -13.777 1.00 94.31 181 LEU A O 1
ATOM 1473 N N . VAL A 1 182 ? 13.291 1.616 -14.744 1.00 94.62 182 VAL A N 1
ATOM 1474 C CA . VAL A 1 182 ? 13.733 2.235 -13.484 1.00 94.62 182 VAL A CA 1
ATOM 1475 C C . VAL A 1 182 ? 12.659 3.169 -12.918 1.00 94.62 182 VAL A C 1
ATOM 1477 O O . VAL A 1 182 ? 12.448 3.185 -11.705 1.00 94.62 182 VAL A O 1
ATOM 1480 N N . LYS A 1 183 ? 11.956 3.926 -13.769 1.00 94.19 183 LYS A N 1
ATOM 1481 C CA . LYS A 1 183 ? 10.838 4.772 -13.323 1.00 94.19 183 LYS A CA 1
ATOM 1482 C C . LYS A 1 183 ? 9.674 3.940 -12.799 1.00 94.19 183 LYS A C 1
ATOM 1484 O O . LYS A 1 183 ? 9.163 4.261 -11.734 1.00 94.19 183 LYS A O 1
ATOM 1489 N N . ALA A 1 184 ? 9.298 2.878 -13.509 1.00 94.44 184 ALA A N 1
ATOM 1490 C CA . ALA A 1 184 ? 8.235 1.966 -13.109 1.00 94.44 184 ALA A CA 1
ATOM 1491 C C . ALA A 1 184 ? 8.541 1.330 -11.747 1.00 94.44 184 ALA A C 1
ATOM 1493 O O . ALA A 1 184 ? 7.722 1.399 -10.835 1.00 94.44 184 ALA A O 1
ATOM 1494 N N . LYS A 1 185 ? 9.763 0.809 -11.564 1.00 93.00 185 LYS A N 1
ATOM 1495 C CA . LYS A 1 185 ? 10.229 0.270 -10.277 1.00 93.00 185 LYS A CA 1
ATOM 1496 C C . LYS A 1 185 ? 10.095 1.288 -9.153 1.00 93.00 185 LYS A C 1
ATOM 1498 O O . LYS A 1 185 ? 9.524 0.981 -8.113 1.00 93.00 185 LYS A O 1
ATOM 1503 N N . LYS A 1 186 ? 10.576 2.512 -9.382 1.00 93.50 186 LYS A N 1
ATOM 1504 C CA . LYS A 1 186 ? 10.473 3.588 -8.396 1.00 93.50 186 LYS A CA 1
ATOM 1505 C C . LYS A 1 186 ? 9.016 3.926 -8.071 1.00 93.50 186 LYS A C 1
ATOM 1507 O O . LYS A 1 186 ? 8.675 4.036 -6.904 1.00 93.50 186 LYS A O 1
ATOM 1512 N N . PHE A 1 187 ? 8.160 4.046 -9.083 1.00 94.06 187 PHE A N 1
ATOM 1513 C CA . PHE A 1 187 ? 6.739 4.338 -8.903 1.00 94.06 187 PHE A CA 1
ATOM 1514 C C . PHE A 1 187 ? 6.046 3.295 -8.025 1.00 94.06 187 PHE A C 1
ATOM 1516 O O . PHE A 1 187 ? 5.310 3.656 -7.111 1.00 94.06 187 PHE A O 1
ATOM 1523 N N . PHE A 1 188 ? 6.294 2.010 -8.273 1.00 92.69 188 PHE A N 1
ATOM 1524 C CA . PHE A 1 188 ? 5.685 0.950 -7.483 1.00 92.69 188 PHE A CA 1
ATOM 1525 C C . PHE A 1 188 ? 6.255 0.843 -6.068 1.00 92.69 188 PHE A C 1
ATOM 1527 O O . PHE A 1 188 ? 5.500 0.563 -5.139 1.00 92.69 188 PHE A O 1
ATOM 1534 N N . GLU A 1 189 ? 7.546 1.112 -5.877 1.00 90.62 189 GLU A N 1
ATOM 1535 C CA . GLU A 1 189 ? 8.139 1.178 -4.538 1.00 90.62 189 GLU A CA 1
ATOM 1536 C C . GLU A 1 189 ? 7.571 2.366 -3.739 1.00 90.62 189 GLU A C 1
ATOM 1538 O O . GLU A 1 189 ? 7.146 2.192 -2.600 1.00 90.62 189 GLU A O 1
ATOM 1543 N N . ASP A 1 190 ? 7.409 3.532 -4.372 1.00 91.06 190 ASP A N 1
ATOM 1544 C CA . ASP A 1 190 ? 6.739 4.691 -3.768 1.00 91.06 190 ASP A CA 1
ATOM 1545 C C . ASP A 1 190 ? 5.253 4.385 -3.454 1.00 91.06 190 ASP A C 1
ATOM 1547 O O . ASP A 1 190 ? 4.688 4.879 -2.474 1.00 91.06 190 ASP A O 1
ATOM 1551 N N . GLN A 1 191 ? 4.581 3.554 -4.265 1.00 89.69 191 GLN A N 1
ATOM 1552 C CA . GLN A 1 191 ? 3.223 3.087 -3.965 1.00 89.69 191 GLN A CA 1
ATOM 1553 C C . GLN A 1 191 ? 3.175 2.108 -2.789 1.00 89.69 191 GLN A C 1
ATOM 1555 O O . GLN A 1 191 ? 2.209 2.156 -2.027 1.00 89.69 191 GLN A O 1
ATOM 1560 N N . LYS A 1 192 ? 4.193 1.260 -2.594 1.00 90.38 192 LYS A N 1
ATOM 1561 C CA . LYS A 1 192 ? 4.249 0.345 -1.443 1.00 90.38 192 LYS A CA 1
ATOM 1562 C C . LYS A 1 192 ? 4.205 1.078 -0.119 1.00 90.38 192 LYS A C 1
ATOM 1564 O O . LYS A 1 192 ? 3.536 0.619 0.805 1.00 90.38 192 LYS A O 1
ATOM 1569 N N . ASP A 1 193 ? 4.871 2.221 -0.025 1.00 86.88 193 ASP A N 1
ATOM 1570 C CA . ASP A 1 193 ? 4.869 3.009 1.204 1.00 86.88 193 ASP A CA 1
ATOM 1571 C C . ASP A 1 193 ? 3.455 3.455 1.595 1.00 86.88 193 ASP A C 1
ATOM 1573 O O . ASP A 1 193 ? 3.126 3.480 2.779 1.00 86.88 193 ASP A O 1
ATOM 1577 N N . LYS A 1 194 ? 2.556 3.663 0.626 1.00 86.31 194 LYS A N 1
ATOM 1578 C CA . LYS A 1 194 ? 1.138 3.951 0.901 1.00 86.31 194 LYS A CA 1
ATOM 1579 C C . LYS A 1 194 ? 0.424 2.785 1.580 1.00 86.31 194 LYS A C 1
ATOM 1581 O O . LYS A 1 194 ? -0.455 3.011 2.408 1.00 86.31 194 LYS A O 1
ATOM 1586 N N . TYR A 1 195 ? 0.795 1.552 1.245 1.00 87.44 195 TYR A N 1
ATOM 1587 C CA . TYR A 1 195 ? 0.208 0.349 1.835 1.00 87.44 195 TYR A CA 1
ATOM 1588 C C . TYR A 1 195 ? 0.759 0.047 3.230 1.00 87.44 195 TYR A C 1
ATOM 1590 O O . TYR A 1 195 ? 0.105 -0.682 3.966 1.00 87.44 195 TYR A O 1
ATOM 1598 N N . LYS A 1 196 ? 1.907 0.616 3.625 1.00 84.88 196 LYS A N 1
ATOM 1599 C CA . LYS A 1 196 ? 2.437 0.526 5.000 1.00 84.88 196 LYS A CA 1
ATOM 1600 C C . LYS A 1 196 ? 1.726 1.472 5.968 1.00 84.88 196 LYS A C 1
ATOM 1602 O O . LYS A 1 196 ? 1.685 1.207 7.163 1.00 84.88 196 LYS A O 1
ATOM 1607 N N . ILE A 1 197 ? 1.189 2.583 5.464 1.00 82.25 197 ILE A N 1
ATOM 1608 C CA . ILE A 1 197 ? 0.541 3.599 6.296 1.00 82.25 197 ILE A CA 1
ATOM 1609 C C . ILE A 1 197 ? -0.836 3.086 6.750 1.00 82.25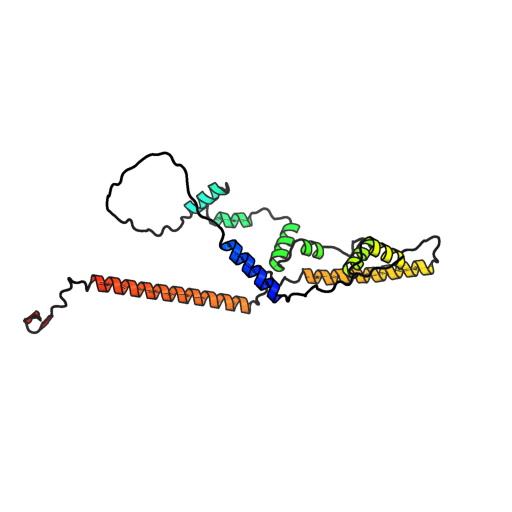 197 ILE A C 1
ATOM 1611 O O . ILE A 1 197 ? -1.636 2.675 5.893 1.00 82.25 197 ILE A O 1
ATOM 1615 N N . PRO A 1 198 ? -1.147 3.135 8.061 1.00 83.25 198 PRO A N 1
ATOM 1616 C CA . PRO A 1 198 ? -2.461 2.765 8.564 1.00 83.25 198 PRO A CA 1
ATOM 1617 C C . PRO A 1 198 ? -3.592 3.569 7.933 1.00 83.25 198 PRO A C 1
ATOM 1619 O O . PRO A 1 198 ? -3.470 4.770 7.696 1.00 83.25 198 PRO A O 1
ATOM 1622 N N . LEU A 1 199 ? -4.709 2.900 7.649 1.00 77.75 199 LEU A N 1
ATOM 1623 C CA . LEU A 1 199 ? -5.935 3.574 7.249 1.00 77.75 199 LEU A CA 1
ATOM 1624 C C . LEU A 1 199 ? -6.441 4.408 8.418 1.00 77.75 199 LEU A C 1
ATOM 1626 O O . LEU A 1 199 ? -6.574 3.906 9.526 1.00 77.75 199 LEU A O 1
ATOM 1630 N N . GLU A 1 200 ? -6.835 5.647 8.156 1.00 72.19 200 GLU A N 1
ATOM 1631 C CA . GLU A 1 200 ? -7.450 6.502 9.181 1.00 72.19 200 GLU A CA 1
ATOM 1632 C C . GLU A 1 200 ? -8.714 5.856 9.782 1.00 72.19 200 GLU A C 1
ATOM 1634 O O . GLU A 1 200 ? -9.031 6.034 10.955 1.00 72.19 200 GLU A O 1
ATOM 1639 N N . SER A 1 201 ? -9.392 5.016 8.991 1.00 68.00 201 SER A N 1
ATOM 1640 C CA . SER A 1 201 ? -10.568 4.245 9.401 1.00 68.00 201 SER A CA 1
ATOM 1641 C C . SER A 1 201 ? -10.260 2.997 10.243 1.00 68.00 201 SER A C 1
ATOM 1643 O O . SER A 1 201 ? -11.201 2.381 10.741 1.00 68.00 201 SER A O 1
ATOM 1645 N N . SER A 1 202 ? -8.999 2.577 10.400 1.00 62.88 202 SER A N 1
ATOM 1646 C CA . SER A 1 202 ? -8.641 1.323 11.089 1.00 62.88 202 SER A CA 1
ATOM 1647 C C . SER A 1 202 ? -8.800 1.366 12.613 1.00 62.88 202 SER A C 1
ATOM 1649 O O . SER A 1 202 ? -8.539 0.377 13.292 1.00 62.88 202 SER A O 1
ATOM 1651 N N . GLY A 1 203 ? -9.263 2.489 13.165 1.00 53.69 203 GLY A N 1
ATOM 1652 C CA . GLY A 1 203 ? -9.573 2.625 14.589 1.00 53.69 203 GLY A CA 1
ATOM 1653 C C . GLY A 1 203 ? -8.397 3.079 15.452 1.00 53.69 203 GLY A C 1
ATOM 1654 O O . GLY A 1 203 ? -8.627 3.475 16.587 1.00 53.69 203 GLY A O 1
ATOM 1655 N N . SER A 1 204 ? -7.173 3.129 14.914 1.00 54.88 204 SER A N 1
ATOM 1656 C CA . SER A 1 204 ? -6.032 3.808 15.558 1.00 54.88 204 SER A CA 1
ATOM 1657 C C . SER A 1 204 ? -5.878 5.272 15.113 1.00 54.88 204 SER A C 1
ATOM 1659 O O . SER A 1 204 ? -4.891 5.918 15.452 1.00 54.88 204 SER A O 1
ATOM 1661 N N . GLY A 1 205 ? -6.831 5.803 14.338 1.00 52.66 205 GLY A N 1
ATOM 1662 C CA . GLY A 1 205 ? -6.811 7.185 13.841 1.00 52.66 205 GLY A CA 1
ATOM 1663 C C . GLY A 1 205 ? -7.042 8.253 14.917 1.00 52.66 205 GLY A C 1
ATOM 1664 O O . GLY A 1 205 ? -6.948 9.444 14.627 1.00 52.66 205 GLY A O 1
ATOM 1665 N N . LEU A 1 206 ? -7.342 7.853 16.156 1.00 58.03 206 LEU A N 1
ATOM 1666 C CA . LEU A 1 206 ? -7.312 8.761 17.295 1.00 58.03 206 LEU A CA 1
ATOM 1667 C C . LEU A 1 206 ? -5.870 8.832 17.797 1.00 58.03 206 LEU A C 1
ATOM 1669 O O . LEU A 1 206 ? -5.281 7.804 18.124 1.00 58.03 206 LEU A O 1
ATOM 1673 N N . SER A 1 207 ? -5.312 10.045 17.862 1.00 63.41 207 SER A N 1
ATOM 1674 C CA . SER A 1 207 ? -4.072 10.288 18.610 1.00 63.41 207 SER A CA 1
ATOM 1675 C C . SER A 1 207 ? -4.195 9.667 20.003 1.00 63.41 207 SER A C 1
ATOM 1677 O O . SER A 1 207 ? -5.293 9.646 20.568 1.00 63.41 207 SER A O 1
ATOM 1679 N N . GLU A 1 208 ? -3.083 9.197 20.563 1.00 69.19 208 GLU A N 1
ATOM 1680 C CA . GLU A 1 208 ? -3.016 8.651 21.923 1.00 69.19 208 GLU A CA 1
ATOM 1681 C C . GLU A 1 208 ? -3.708 9.595 22.930 1.00 69.19 208 GLU A C 1
ATOM 1683 O O . GLU A 1 208 ? -4.536 9.153 23.725 1.00 69.19 208 GLU A O 1
ATOM 1688 N N . ASP A 1 209 ? -3.527 10.911 22.753 1.00 67.81 209 ASP A N 1
ATOM 1689 C CA . ASP A 1 209 ? -4.205 11.967 23.520 1.00 67.81 209 ASP A CA 1
ATOM 1690 C C . ASP A 1 209 ? -5.743 11.922 23.415 1.00 67.81 209 ASP A C 1
ATOM 1692 O O . ASP A 1 209 ? -6.459 12.062 24.407 1.00 67.81 209 ASP A O 1
ATOM 1696 N N . VAL A 1 210 ? -6.279 11.716 22.209 1.00 74.56 210 VAL A N 1
ATOM 1697 C CA . VAL A 1 210 ? -7.732 11.691 21.966 1.00 74.56 210 VAL A CA 1
ATOM 1698 C C . VAL A 1 210 ? -8.345 10.404 22.517 1.00 74.56 210 VAL A C 1
ATOM 1700 O O . VAL A 1 210 ? -9.470 10.410 23.022 1.00 74.56 210 VAL A O 1
ATOM 1703 N N . GLN A 1 211 ? -7.601 9.300 22.467 1.00 79.75 211 GLN A N 1
ATOM 1704 C CA . GLN A 1 211 ? -8.014 8.036 23.064 1.00 79.75 211 GLN A CA 1
ATOM 1705 C C . GLN A 1 211 ? -8.063 8.130 24.596 1.00 79.75 211 GLN A C 1
ATOM 1707 O O . GLN A 1 211 ? -9.043 7.694 25.208 1.00 79.75 211 GLN A O 1
ATOM 1712 N N . GLU A 1 212 ? -7.053 8.741 25.219 1.00 82.56 212 GLU A N 1
ATOM 1713 C CA . GLU A 1 212 ? -7.048 9.014 26.657 1.00 82.56 212 GLU A CA 1
ATOM 1714 C C . GLU A 1 212 ? -8.210 9.921 27.069 1.00 82.56 212 GLU A C 1
ATOM 1716 O O . GLU A 1 212 ? -8.917 9.621 28.035 1.00 82.56 212 GLU A O 1
ATOM 1721 N N . GLU A 1 213 ? -8.466 10.998 26.327 1.00 83.38 213 GLU A N 1
ATOM 1722 C CA . GLU A 1 213 ? -9.552 11.930 26.633 1.00 83.38 213 GLU A CA 1
ATOM 1723 C C . GLU A 1 213 ? -10.932 11.267 26.516 1.00 83.38 213 GLU A C 1
ATOM 1725 O O . GLU A 1 213 ? -11.786 11.436 27.394 1.00 83.38 213 GLU A O 1
ATOM 1730 N N . MET A 1 214 ? -11.136 10.422 25.501 1.00 83.19 214 MET A N 1
ATOM 1731 C CA . MET A 1 214 ? -12.379 9.665 25.353 1.00 83.19 214 MET A CA 1
ATOM 1732 C C . MET A 1 214 ? -12.571 8.648 26.485 1.00 83.19 214 MET A C 1
ATOM 1734 O O . MET A 1 214 ? -13.684 8.492 26.994 1.00 83.19 214 MET A O 1
ATOM 1738 N N . ASN A 1 215 ? -11.499 7.973 26.906 1.00 88.56 215 ASN A N 1
ATOM 1739 C CA . ASN A 1 215 ? -11.539 7.041 28.031 1.00 88.56 215 ASN A CA 1
ATOM 1740 C C . ASN A 1 215 ? -11.864 7.769 29.339 1.00 88.56 215 ASN A C 1
ATOM 1742 O O . ASN A 1 215 ? -12.739 7.321 30.076 1.00 88.56 215 ASN A O 1
ATOM 1746 N N . ARG A 1 216 ? -11.254 8.934 29.594 1.00 91.62 216 ARG A N 1
ATOM 1747 C CA . ARG A 1 216 ? -11.580 9.775 30.757 1.00 91.62 216 ARG A CA 1
ATOM 1748 C C . ARG A 1 216 ? -13.039 10.222 30.753 1.00 91.62 216 ARG A C 1
ATOM 1750 O O . ARG A 1 216 ? -13.683 10.186 31.799 1.00 91.62 216 ARG A O 1
ATOM 1757 N N . TYR A 1 217 ? -13.570 10.619 29.597 1.00 92.38 217 TYR A N 1
ATOM 1758 C CA . TYR A 1 217 ? -14.977 10.996 29.472 1.00 92.38 217 TYR A CA 1
ATOM 1759 C C . TYR A 1 217 ? -15.917 9.821 29.770 1.00 92.38 217 TYR A C 1
ATOM 1761 O O . TYR A 1 217 ? -16.871 9.985 30.528 1.00 92.38 217 TYR A O 1
ATOM 1769 N N . LYS A 1 218 ? -15.635 8.627 29.231 1.00 93.62 218 LYS A N 1
ATOM 1770 C CA . LYS A 1 218 ? -16.410 7.411 29.534 1.00 93.62 218 LYS A CA 1
ATOM 1771 C C . LYS A 1 218 ? -16.400 7.103 31.030 1.00 93.62 218 LYS A C 1
ATOM 1773 O O . LYS A 1 218 ? -17.474 6.980 31.613 1.00 93.62 218 LYS A O 1
ATOM 1778 N N . SER A 1 219 ? -15.221 7.092 31.656 1.00 93.12 219 SER A N 1
ATOM 1779 C CA . SER A 1 219 ? -15.091 6.877 33.101 1.00 93.12 219 SER A CA 1
ATOM 1780 C C . SER A 1 219 ? -15.891 7.900 33.905 1.00 93.12 219 SER A C 1
ATOM 1782 O O . SER A 1 219 ? -16.601 7.526 34.830 1.00 93.12 219 SER A O 1
ATOM 1784 N N . TYR A 1 220 ? -15.859 9.179 33.518 1.00 94.38 220 TYR A N 1
ATOM 1785 C CA . TYR A 1 220 ? -16.650 10.220 34.175 1.00 94.38 220 TYR A CA 1
ATOM 1786 C C . TYR A 1 220 ? -18.163 9.974 34.073 1.00 94.38 220 TYR A C 1
ATOM 1788 O O . TYR A 1 220 ? -18.888 10.141 35.056 1.00 94.38 220 TYR A O 1
ATOM 1796 N N . ILE A 1 221 ? -18.658 9.572 32.899 1.00 94.56 221 ILE A N 1
ATOM 1797 C CA . ILE A 1 221 ? -20.077 9.247 32.707 1.00 94.56 221 ILE A CA 1
ATOM 1798 C C . ILE A 1 221 ? -20.478 8.040 33.560 1.00 94.56 221 ILE A C 1
ATOM 1800 O O . ILE A 1 221 ? -21.539 8.069 34.187 1.00 94.56 221 ILE A O 1
ATOM 1804 N N . ASP A 1 222 ? -19.642 7.008 33.621 1.00 93.88 222 ASP A N 1
ATOM 1805 C CA . ASP A 1 222 ? -19.913 5.808 34.415 1.00 93.88 222 ASP A CA 1
ATOM 1806 C C . ASP A 1 222 ? -19.873 6.100 35.922 1.00 93.88 222 ASP A C 1
ATOM 1808 O O . ASP A 1 222 ? -20.774 5.694 36.659 1.00 93.88 222 ASP A O 1
ATOM 1812 N N . GLU A 1 223 ? -18.899 6.887 36.384 1.00 93.31 223 GLU A N 1
ATOM 1813 C CA . GLU A 1 223 ? -18.831 7.377 37.763 1.00 93.31 223 GLU A CA 1
ATOM 1814 C C . GLU A 1 223 ? -20.059 8.218 38.124 1.00 93.31 223 GLU A C 1
ATOM 1816 O O . GLU A 1 223 ? -20.645 8.037 39.193 1.00 93.31 223 GLU A O 1
ATOM 1821 N N . SER A 1 224 ? -20.491 9.107 37.224 1.00 92.06 224 SER A N 1
ATOM 1822 C CA . SER A 1 224 ? -21.678 9.942 37.418 1.00 92.06 224 SER A CA 1
ATOM 1823 C C . SER A 1 224 ? -22.951 9.101 37.527 1.00 92.06 224 SER A C 1
ATOM 1825 O O . SER A 1 224 ? -23.740 9.306 38.454 1.00 92.06 224 SER A O 1
ATOM 1827 N N . LYS A 1 225 ? -23.127 8.108 36.646 1.00 94.25 225 LYS A N 1
ATOM 1828 C CA . LYS A 1 225 ? -24.252 7.165 36.707 1.00 94.25 225 LYS A CA 1
ATOM 1829 C C . LYS A 1 225 ? -24.244 6.365 38.003 1.00 94.25 225 LYS A C 1
ATOM 1831 O O . LYS A 1 225 ? -25.273 6.290 38.670 1.00 94.25 225 LYS A O 1
ATOM 1836 N N . ASN A 1 226 ? -23.091 5.834 38.408 1.00 94.69 226 ASN A N 1
ATOM 1837 C CA . ASN A 1 226 ? -22.971 5.085 39.656 1.00 94.69 226 ASN A CA 1
ATOM 1838 C C . ASN A 1 226 ? -23.290 5.976 40.870 1.00 94.69 226 ASN A C 1
ATOM 1840 O O . ASN A 1 226 ? -24.084 5.602 41.729 1.00 94.69 226 ASN A O 1
ATOM 1844 N N . ALA A 1 227 ? -22.765 7.203 40.922 1.00 92.69 227 ALA A N 1
ATOM 1845 C CA . ALA A 1 227 ? -23.083 8.155 41.986 1.00 92.69 227 ALA A CA 1
ATOM 1846 C C . ALA A 1 227 ? -24.585 8.492 42.043 1.00 92.69 227 ALA A C 1
ATOM 1848 O O . ALA A 1 227 ? -25.169 8.569 43.132 1.00 92.69 227 ALA A O 1
ATOM 1849 N N . GLN A 1 228 ? -25.228 8.652 40.884 1.00 92.69 228 GLN A N 1
ATOM 1850 C CA . GLN A 1 228 ? -26.667 8.879 40.786 1.00 92.69 228 GLN A CA 1
ATOM 1851 C C . GLN A 1 228 ? -27.461 7.664 41.288 1.00 92.69 228 GLN A C 1
ATOM 1853 O O . GLN A 1 228 ? -28.385 7.831 42.085 1.00 92.69 228 GLN A O 1
ATOM 1858 N N . GLU A 1 229 ? -27.086 6.446 40.894 1.00 94.06 229 GLU A N 1
ATOM 1859 C CA . GLU A 1 229 ? -27.716 5.210 41.367 1.00 94.06 229 GLU A CA 1
ATOM 1860 C C . GLU A 1 229 ? -27.557 5.016 42.876 1.00 94.06 229 GLU A C 1
ATOM 1862 O O . GLU A 1 229 ? -28.527 4.693 43.559 1.00 94.06 229 GLU A O 1
ATOM 1867 N N . GLN A 1 230 ? -26.368 5.264 43.425 1.00 92.19 230 GLN A N 1
ATOM 1868 C CA . GLN A 1 230 ? -26.120 5.206 44.868 1.00 92.19 230 GLN A CA 1
ATOM 1869 C C . GLN A 1 230 ? -26.970 6.230 45.624 1.00 92.19 230 GLN A C 1
ATOM 1871 O O . GLN A 1 230 ? -27.537 5.920 46.672 1.00 92.19 230 GLN A O 1
ATOM 1876 N N . THR A 1 231 ? -27.093 7.446 45.092 1.00 92.50 231 THR A N 1
ATOM 1877 C CA . THR A 1 231 ? -27.935 8.494 45.686 1.00 92.50 231 THR A CA 1
ATOM 1878 C C . THR A 1 231 ? -29.405 8.092 45.659 1.00 92.50 231 THR A C 1
ATOM 1880 O O . THR A 1 231 ? -30.087 8.216 46.676 1.00 92.50 231 THR A O 1
ATOM 1883 N N . LYS A 1 232 ? -29.875 7.533 44.538 1.00 95.44 232 LYS A N 1
ATOM 1884 C CA . LYS A 1 232 ? -31.234 7.005 44.406 1.00 95.44 232 LYS A CA 1
ATOM 1885 C C . LYS A 1 232 ? -31.487 5.867 45.398 1.00 95.44 232 LYS A C 1
ATOM 1887 O O . LYS A 1 232 ? -32.449 5.936 46.146 1.00 95.44 232 LYS A O 1
ATOM 1892 N N . LYS A 1 233 ? -30.577 4.891 45.505 1.00 94.69 233 LYS A N 1
ATOM 1893 C CA . LYS A 1 233 ? -30.673 3.790 46.481 1.00 94.69 233 LYS A CA 1
ATOM 1894 C C . LYS A 1 233 ? -30.762 4.296 47.922 1.00 94.69 233 LYS A C 1
ATOM 1896 O O . LYS A 1 233 ? -31.578 3.802 48.690 1.00 94.69 233 LYS A O 1
ATOM 1901 N N . ARG A 1 234 ? -29.950 5.292 48.301 1.00 93.69 234 ARG A N 1
ATOM 1902 C CA . ARG A 1 234 ? -30.016 5.906 49.641 1.00 93.69 234 ARG A CA 1
ATOM 1903 C C . ARG A 1 234 ? -31.339 6.626 49.876 1.00 93.69 234 ARG A C 1
ATOM 1905 O O . ARG A 1 234 ? -31.882 6.529 50.972 1.00 93.69 234 ARG A O 1
ATOM 1912 N N . TYR A 1 235 ? -31.830 7.345 48.870 1.00 94.50 235 TYR A N 1
ATOM 1913 C CA . TYR A 1 235 ? -33.121 8.020 48.930 1.00 94.50 235 TYR A CA 1
ATOM 1914 C C . TYR A 1 235 ? -34.267 7.015 49.096 1.00 94.50 235 TYR A C 1
ATOM 1916 O O . TYR A 1 235 ? -35.052 7.149 50.030 1.00 94.50 235 TYR A O 1
ATOM 1924 N N . ASP A 1 236 ? -34.305 5.974 48.264 1.00 94.38 236 ASP A N 1
ATOM 1925 C CA . ASP A 1 236 ? -35.321 4.920 48.312 1.00 94.38 236 ASP A CA 1
ATOM 1926 C C . ASP A 1 236 ? -35.281 4.183 49.663 1.00 94.38 236 ASP A C 1
ATOM 1928 O O . ASP A 1 236 ? -36.318 3.982 50.295 1.00 94.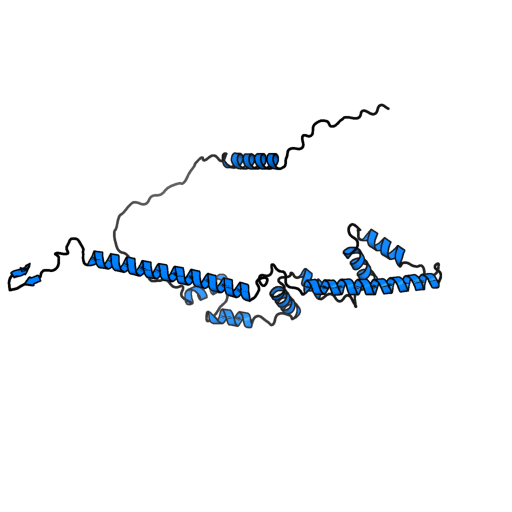38 236 ASP A O 1
ATOM 1932 N N . TYR A 1 237 ? -34.080 3.870 50.168 1.00 94.19 237 TYR A N 1
ATOM 1933 C CA . TYR A 1 237 ? -33.891 3.266 51.490 1.00 94.19 237 TYR A CA 1
ATOM 1934 C C . TYR A 1 237 ? -34.396 4.167 52.624 1.00 94.19 237 TYR A C 1
ATOM 1936 O O . TYR A 1 237 ? -35.074 3.694 53.539 1.00 94.19 237 TYR A O 1
ATOM 1944 N N . PHE A 1 238 ? -34.085 5.466 52.576 1.00 94.62 238 PHE A N 1
ATOM 1945 C CA . PHE A 1 238 ? -34.585 6.430 53.554 1.00 94.62 238 PHE A CA 1
ATOM 1946 C C . PHE A 1 238 ? -36.113 6.494 53.522 1.00 94.62 238 PHE A C 1
ATOM 1948 O O . PHE A 1 238 ? -36.738 6.365 54.569 1.00 94.62 238 PHE A O 1
ATOM 1955 N N . LEU A 1 239 ? -36.711 6.612 52.333 1.00 93.06 239 LEU A N 1
ATOM 1956 C CA . LEU A 1 239 ? -38.161 6.678 52.158 1.00 93.06 239 LEU A CA 1
ATOM 1957 C C . LEU A 1 239 ? -38.848 5.421 52.708 1.00 93.06 239 LEU A C 1
ATOM 1959 O O . LEU A 1 239 ? -39.828 5.518 53.445 1.00 93.06 239 LEU A O 1
ATOM 1963 N N . GLN A 1 240 ? -38.291 4.244 52.413 1.00 93.00 240 GLN A N 1
ATOM 1964 C CA . GLN A 1 240 ? -38.774 2.971 52.936 1.00 93.00 240 GLN A CA 1
ATOM 1965 C C . GLN A 1 240 ? -38.704 2.929 54.467 1.00 93.00 240 GLN A C 1
ATOM 1967 O O . GLN A 1 240 ? -39.696 2.595 55.110 1.00 93.00 240 GLN A O 1
ATOM 1972 N N . LYS A 1 241 ? -37.568 3.307 55.069 1.00 91.69 241 LYS A N 1
ATOM 1973 C CA . LYS A 1 241 ? -37.406 3.307 56.531 1.00 91.69 241 LYS A CA 1
ATOM 1974 C C . LYS A 1 241 ? -38.272 4.349 57.228 1.00 91.69 241 LYS A C 1
ATOM 1976 O O . LYS A 1 241 ? -38.793 4.077 58.306 1.00 91.69 241 LYS A O 1
ATOM 1981 N N . THR A 1 242 ? -38.457 5.522 56.629 1.00 89.38 242 THR A N 1
ATOM 1982 C CA . THR A 1 242 ? -39.386 6.530 57.144 1.00 89.38 242 THR A CA 1
ATOM 1983 C C . THR A 1 242 ? -40.813 6.000 57.125 1.00 89.38 242 THR A C 1
ATOM 1985 O O . THR A 1 242 ? -41.474 6.086 58.150 1.00 89.38 242 THR A O 1
ATOM 1988 N N . ASN A 1 243 ? -41.261 5.387 56.028 1.00 88.00 243 ASN A N 1
ATOM 1989 C CA . ASN A 1 243 ? -42.601 4.798 55.951 1.00 88.00 243 ASN A CA 1
ATOM 1990 C C . ASN A 1 243 ? -42.785 3.609 56.909 1.00 88.00 243 ASN A C 1
ATOM 1992 O O . ASN A 1 243 ? -43.885 3.389 57.397 1.00 88.00 243 ASN A O 1
ATOM 1996 N N . GLU A 1 244 ? -41.725 2.851 57.202 1.00 85.31 244 GLU A N 1
ATOM 1997 C CA . GLU A 1 244 ? -41.764 1.753 58.175 1.00 85.31 244 GLU A CA 1
ATOM 1998 C C . GLU A 1 244 ? -41.967 2.261 59.612 1.00 85.31 244 GLU A C 1
ATOM 2000 O O . GLU A 1 244 ? -42.757 1.687 60.357 1.00 85.31 244 GLU A O 1
ATOM 2005 N N . VAL A 1 245 ? -41.277 3.340 60.002 1.00 84.19 245 VAL A N 1
ATOM 2006 C CA . VAL A 1 245 ? -41.293 3.871 61.379 1.00 84.19 245 VAL A CA 1
ATOM 2007 C C . VAL A 1 245 ? -42.423 4.879 61.612 1.00 84.19 245 VAL A C 1
ATOM 2009 O O . VAL A 1 245 ? -43.001 4.906 62.693 1.00 84.19 245 VAL A O 1
ATOM 2012 N N . PHE A 1 246 ? -42.739 5.701 60.612 1.00 82.12 246 PHE A N 1
ATOM 2013 C CA . PHE A 1 246 ? -43.762 6.750 60.648 1.00 82.12 246 PHE A CA 1
ATOM 2014 C C . PHE A 1 246 ? -44.979 6.351 59.808 1.00 82.12 246 PHE A C 1
ATOM 2016 O O . PHE A 1 246 ? -45.422 7.094 58.934 1.00 82.12 246 PHE A O 1
ATOM 2023 N N . ASN A 1 247 ? -45.492 5.149 60.050 1.00 80.31 247 ASN A N 1
ATOM 2024 C CA . ASN A 1 247 ? -46.761 4.700 59.485 1.00 80.31 247 ASN A CA 1
ATOM 2025 C C . ASN A 1 247 ? -47.949 5.241 60.307 1.00 80.31 247 ASN A C 1
ATOM 2027 O O . ASN A 1 247 ? -47.764 5.856 61.357 1.00 80.31 247 ASN A O 1
ATOM 2031 N N . ASP A 1 248 ? -49.177 4.989 59.853 1.00 78.25 248 ASP A N 1
ATOM 2032 C CA . ASP A 1 248 ? -50.402 5.454 60.526 1.00 78.25 248 ASP A CA 1
ATOM 2033 C C . ASP A 1 248 ? -50.577 4.898 61.960 1.00 78.25 248 ASP A C 1
ATOM 2035 O O . ASP A 1 248 ? -51.400 5.398 62.729 1.00 78.25 248 ASP A O 1
ATOM 2039 N N . GLU A 1 249 ? -49.796 3.884 62.355 1.00 76.62 249 GLU A N 1
ATOM 2040 C CA . GLU A 1 249 ? -49.760 3.334 63.715 1.00 76.62 249 GLU A CA 1
ATOM 2041 C C . GLU A 1 249 ? -48.743 4.047 64.628 1.00 76.62 249 GLU A C 1
ATOM 2043 O O . GLU A 1 249 ? -48.726 3.811 65.842 1.00 76.62 249 GLU A O 1
ATOM 2048 N N . PHE A 1 250 ? -47.907 4.940 64.087 1.00 79.81 250 PHE A N 1
ATOM 2049 C CA . PHE A 1 250 ? -46.928 5.705 64.851 1.00 79.81 250 PHE A CA 1
ATOM 2050 C C . PHE A 1 250 ? -47.618 6.759 65.726 1.00 79.81 250 PHE A C 1
ATOM 2052 O O . PHE A 1 250 ? -48.065 7.808 65.265 1.00 79.81 250 PHE A O 1
ATOM 2059 N N . LYS A 1 251 ? -47.668 6.501 67.037 1.00 74.50 251 LYS A N 1
ATOM 2060 C CA . LYS A 1 251 ? -48.358 7.352 68.025 1.00 74.50 251 LYS A CA 1
ATOM 2061 C C . LYS A 1 251 ? -47.577 8.596 68.466 1.00 74.50 251 LYS A C 1
ATOM 2063 O O . LYS A 1 251 ? -48.005 9.285 69.387 1.00 74.50 251 LYS A O 1
ATOM 2068 N N . GLY A 1 252 ? -46.456 8.902 67.814 1.00 73.75 252 GLY A N 1
ATOM 2069 C CA . GLY A 1 252 ? -45.546 9.953 68.254 1.00 73.75 252 GLY A CA 1
ATOM 2070 C C . GLY A 1 252 ? -44.623 9.495 69.382 1.00 73.75 252 GLY A C 1
ATOM 2071 O O . GLY A 1 252 ? -44.634 8.341 69.811 1.00 73.75 252 GLY A O 1
ATOM 2072 N N . PHE A 1 253 ? -43.790 10.417 69.848 1.00 78.25 253 PHE A N 1
ATOM 2073 C CA . PHE A 1 253 ? -42.923 10.194 70.997 1.00 78.25 253 PHE A CA 1
ATOM 2074 C C . PHE A 1 253 ? -43.645 10.698 72.252 1.00 78.25 253 PHE A C 1
ATOM 2076 O O . PHE A 1 253 ? -43.952 11.883 72.330 1.00 78.25 253 PHE A O 1
ATOM 2083 N N . GLU A 1 254 ? -43.928 9.809 73.208 1.00 70.25 254 GLU A N 1
ATOM 2084 C CA . GLU A 1 254 ? -44.416 10.206 74.537 1.00 70.25 254 GLU A CA 1
ATOM 2085 C C . GLU A 1 254 ? -43.229 10.660 75.394 1.00 70.25 254 GLU A C 1
ATOM 2087 O O . GLU A 1 254 ? -42.232 9.937 75.511 1.00 70.25 254 GLU A O 1
ATOM 2092 N N . PHE A 1 255 ? -43.335 11.828 76.029 1.00 71.38 255 PHE A N 1
ATOM 2093 C CA . PHE A 1 255 ? -42.307 12.336 76.935 1.00 71.38 255 PHE A CA 1
ATOM 2094 C C . PHE A 1 255 ? -42.879 12.536 78.340 1.00 71.38 255 PHE A C 1
ATOM 2096 O O . PHE A 1 255 ? -43.943 13.121 78.523 1.00 71.38 255 PHE A O 1
ATOM 2103 N N . GLU A 1 256 ? -42.152 12.097 79.366 1.00 68.50 256 GLU A N 1
ATOM 2104 C CA . GLU A 1 256 ? -42.483 12.432 80.754 1.00 68.50 256 GLU A CA 1
ATOM 2105 C C . GLU A 1 256 ? -41.685 13.661 81.195 1.00 68.50 256 GLU A C 1
ATOM 2107 O O . GLU A 1 256 ? -40.464 13.605 81.356 1.00 68.50 256 GLU A O 1
ATOM 2112 N N . VAL A 1 257 ? -42.372 14.783 81.430 1.00 65.06 257 VAL A N 1
ATOM 2113 C CA . VAL A 1 257 ? -41.766 15.996 81.996 1.00 65.06 257 VAL A CA 1
ATOM 2114 C C . VAL A 1 257 ? -42.367 16.240 83.374 1.00 65.06 257 VAL A C 1
ATOM 2116 O O . VAL A 1 257 ? -43.551 16.539 83.517 1.00 65.06 257 VAL A O 1
ATOM 2119 N N . GLY A 1 258 ? -41.547 16.094 84.418 1.00 64.19 258 GLY A N 1
ATOM 2120 C CA . GLY A 1 258 ? -41.961 16.385 85.795 1.00 64.19 258 GLY A CA 1
ATOM 2121 C C . GLY A 1 258 ? -43.071 15.477 86.342 1.00 64.19 258 GLY A C 1
ATOM 2122 O O . GLY A 1 258 ? -43.833 15.915 87.198 1.00 64.19 258 GLY A O 1
ATOM 2123 N N . GLY A 1 259 ? -43.169 14.232 85.860 1.00 68.62 259 GLY A N 1
ATOM 2124 C CA . GLY A 1 259 ? -44.135 13.239 86.348 1.00 68.62 259 GLY A CA 1
ATOM 2125 C C . GLY A 1 259 ? -45.499 13.249 85.651 1.00 68.62 259 GLY A C 1
ATOM 2126 O O . GLY A 1 259 ? -46.375 12.494 86.058 1.00 68.62 259 GLY A O 1
ATOM 2127 N N . ASN A 1 260 ? -45.676 14.052 84.598 1.00 58.84 260 ASN A N 1
ATOM 2128 C CA . ASN A 1 260 ? -46.834 13.970 83.707 1.00 58.84 260 ASN A CA 1
ATOM 2129 C C . ASN A 1 260 ? -46.375 13.589 82.291 1.00 58.84 260 ASN A C 1
ATOM 2131 O O . ASN A 1 260 ? -45.411 14.167 81.781 1.00 58.84 260 ASN A O 1
ATOM 2135 N N . LYS A 1 261 ? -47.071 12.625 81.675 1.00 61.66 261 LYS A N 1
ATOM 2136 C CA . LYS A 1 261 ? -46.912 12.272 80.257 1.00 61.66 261 LYS A CA 1
ATOM 2137 C C . LYS A 1 261 ? -47.489 13.382 79.377 1.00 61.66 261 LYS A C 1
ATOM 2139 O O . LYS A 1 261 ? -48.623 13.803 79.615 1.00 61.66 261 LYS A O 1
ATOM 2144 N N . VAL A 1 262 ? -46.724 13.823 78.381 1.00 62.06 262 VAL A N 1
ATOM 2145 C CA . VAL A 1 262 ? -47.145 14.728 77.299 1.00 62.06 262 VAL A CA 1
ATOM 2146 C C . VAL A 1 262 ? -46.837 14.076 75.961 1.00 62.06 262 VAL A C 1
ATOM 2148 O O . VAL A 1 262 ? -45.731 13.498 75.832 1.00 62.06 262 VAL A O 1
#

Secondary structure (DSSP, 8-state):
---------------HHHHHHHHHHHHHHHHH------------------------------PPPHHHHHHHHHHHH----SSTTHHHHHHHTS----HHHHHHHHHHHHH---HHHHHHHH--TTSS-HHHHHHHHHHHHSTT--HHHHHHHHHHHH---TTTS-HHHHHHHHHHHHHHHHHHHHHHHHHHHHHHSPPGGGS--S-HHHHHHHHHHHHHHHHHHHHHHHHHHHHHHHHHHHHHHSSTT------EETTEE-

Sequence (262 aa):
MEIKVKALEGVEQKSVAEVEEKLLKEQEEKTQEAPVVEDTPVAEVKTETTETVQPTEEVQEAGLKDEDVLSYIRDRYNKEITSVDDLFTQKESNEELPEDVKAFFEYKRETGRGMDDFVKLQKDYDKMDASDLLTQYYSATEEGLDAIDIQDIIDDKFGYDEDLDDEKDIKKKKLAQKRELVKAKKFFEDQKDKYKIPLESSGSGLSEDVQEEMNRYKSYIDESKNAQEQTKKRYDYFLQKTNEVFNDEFKGFEFEVGGNKV

Radius of gyration: 40.01 Å; chains: 1; bounding box: 82×51×136 Å

pLDDT: mean 75.91, std 19.86, range [24.53, 95.44]

Foldseek 3Di:
DDDDDDDPPDDPPDDPVVVVVVVVVVVVVVVPPDDDDDDDDDDDDDDDDDDDDDDDDDPDVPDPDQVNVQVVCCVPPVDNADGPVSVVVVVVVPPPPPPVVVVQVVLCLQAVDDPVLVCLLPDDLPPDDLLVLQLVQCPVVPPPDDSVRSNVVLCVQQNDDPVPDDPVVNVVSVVVSVVVSVVSNVVSNVVSVVSSHHDCPSPCVDDPVRVVVVVVVVVVVVVVVVVVVVVVVVVVVVVVVCCVQVPPPNPDDWDDDPNDID